Protein AF-A0A7V2DFW9-F1 (afdb_monomer)

Nearest PDB structures (foldseek):
  6f2o-assembly1_A-2  TM=4.184E-01  e=5.716E+00  Mus musculus
  7m3i-assembly2_L  TM=4.389E-01  e=6.435E+00  Homo sapiens

Solvent-accessible surface area (backbone atoms only — not comparable to full-atom values): 11664 Å² total; per-residue (Å²): 138,80,89,80,88,82,92,79,91,75,87,86,72,77,57,48,103,82,74,46,74,76,85,78,86,76,91,78,85,78,83,76,83,72,72,80,72,81,69,81,71,76,72,79,70,89,68,75,88,49,73,66,56,56,52,51,52,51,52,53,50,49,56,54,48,55,54,49,50,58,56,46,58,60,57,67,69,56,63,56,59,60,56,52,51,51,50,39,48,49,56,47,48,52,29,51,48,46,49,51,50,50,49,65,70,33,68,88,46,87,62,40,68,59,54,50,50,60,69,72,42,58,58,76,38,76,37,80,82,41,95,59,43,68,38,29,30,69,35,56,46,40,48,42,77,48,67,63,47,100,84,68,47,72,43,84,40,79,52,81,72,96,72,84,88,42,34,40,39,38,26,39,31,35,94,95,42,74,51,73,53,78,45,72,116

Radius of gyration: 49.32 Å; Cα contacts (8 Å, |Δi|>4): 178; chains: 1; bounding box: 154×73×76 Å

Structure (mmCIF, N/CA/C/O backbone):
data_AF-A0A7V2DFW9-F1
#
_entry.id   AF-A0A7V2DFW9-F1
#
loop_
_atom_site.group_PDB
_atom_site.id
_atom_site.type_symbol
_atom_site.label_atom_id
_atom_site.label_alt_id
_atom_site.label_comp_id
_atom_site.label_asym_id
_atom_site.label_entity_id
_atom_site.label_seq_id
_atom_site.pdbx_PDB_ins_code
_atom_site.Cartn_x
_atom_site.Cartn_y
_atom_site.Cartn_z
_atom_site.occupancy
_atom_site.B_iso_or_equiv
_atom_site.auth_seq_id
_atom_site.auth_comp_id
_atom_site.auth_asym_id
_atom_site.auth_atom_id
_atom_site.pdbx_PDB_model_num
ATOM 1 N N . MET A 1 1 ? -130.126 -56.618 25.495 1.00 38.09 1 MET A N 1
ATOM 2 C CA . MET A 1 1 ? -128.865 -57.182 24.960 1.00 38.09 1 MET A CA 1
ATOM 3 C C . MET A 1 1 ? -127.967 -56.003 24.617 1.00 38.09 1 MET A C 1
ATOM 5 O O . MET A 1 1 ? -128.390 -55.200 23.812 1.00 38.09 1 MET A O 1
ATOM 9 N N . GLY A 1 2 ? -126.824 -55.725 25.231 1.00 40.59 2 GLY A N 1
ATOM 10 C CA . GLY A 1 2 ? -125.949 -56.526 26.074 1.00 40.59 2 GLY A CA 1
ATOM 11 C C . GLY A 1 2 ? -124.524 -56.427 25.522 1.00 40.59 2 GLY A C 1
ATOM 12 O O . GLY A 1 2 ? -124.272 -57.005 24.474 1.00 40.59 2 GLY A O 1
ATOM 13 N N . THR A 1 3 ? -123.628 -55.779 26.285 1.00 41.25 3 THR A N 1
ATOM 14 C CA . THR A 1 3 ? -122.144 -55.895 26.239 1.00 41.25 3 THR A CA 1
ATOM 15 C C . THR A 1 3 ? -121.462 -55.360 24.956 1.00 41.25 3 THR A C 1
ATOM 17 O O . THR A 1 3 ? -122.103 -55.253 23.927 1.00 41.25 3 THR A O 1
ATOM 20 N N . SER A 1 4 ? -120.192 -54.956 24.877 1.00 42.59 4 SER A N 1
ATOM 21 C CA . SER A 1 4 ? -119.003 -55.086 25.720 1.00 42.59 4 SER A CA 1
ATOM 22 C C . SER A 1 4 ? -117.929 -54.095 25.221 1.00 42.59 4 SER A C 1
ATOM 24 O O . SER A 1 4 ? -117.852 -53.844 24.024 1.00 42.59 4 SER A O 1
ATOM 26 N N . LEU A 1 5 ? -117.121 -53.585 26.157 1.00 47.06 5 LEU A N 1
ATOM 27 C CA . LEU A 1 5 ? -115.708 -53.160 26.091 1.00 47.06 5 LEU A CA 1
ATOM 28 C C . LEU A 1 5 ? -115.083 -52.733 24.744 1.00 47.06 5 LEU A C 1
ATOM 30 O O . LEU A 1 5 ? -114.929 -53.552 23.853 1.00 47.06 5 LEU A O 1
ATOM 34 N N . TYR A 1 6 ? -114.475 -51.539 24.713 1.00 43.56 6 TYR A N 1
ATOM 35 C CA . TYR A 1 6 ? -113.047 -51.388 24.382 1.00 43.56 6 TYR A CA 1
ATOM 36 C C . TYR A 1 6 ? -112.496 -50.061 24.932 1.00 43.56 6 TYR A C 1
ATOM 38 O O . TYR A 1 6 ? -113.103 -48.999 24.827 1.00 43.56 6 TYR A O 1
ATOM 46 N N . ARG A 1 7 ? -111.328 -50.167 25.564 1.00 43.75 7 ARG A N 1
ATOM 47 C CA . ARG A 1 7 ? -110.547 -49.110 26.211 1.00 43.75 7 ARG A CA 1
ATOM 48 C C . ARG A 1 7 ? -109.849 -48.274 25.132 1.00 43.75 7 ARG A C 1
ATOM 50 O O . ARG A 1 7 ? -109.098 -48.837 24.342 1.00 43.75 7 ARG A O 1
ATOM 57 N N . SER A 1 8 ? -110.051 -46.957 25.126 1.00 44.19 8 SER A N 1
ATOM 58 C CA . SER A 1 8 ? -109.267 -46.018 24.317 1.00 44.19 8 SER A CA 1
ATOM 59 C C . SER A 1 8 ? -108.892 -44.791 25.141 1.00 44.19 8 SER A C 1
ATOM 61 O O . SER A 1 8 ? -109.699 -44.217 25.866 1.00 44.19 8 SER A O 1
ATOM 63 N N . SER A 1 9 ? -107.613 -44.468 25.062 1.00 42.97 9 SER A N 1
ATOM 64 C CA . SER A 1 9 ? -106.889 -43.403 25.735 1.00 42.97 9 SER A CA 1
ATOM 65 C C . SER A 1 9 ? -107.407 -42.012 25.374 1.00 42.97 9 SER A C 1
ATOM 67 O O . SER A 1 9 ? -107.378 -41.635 24.205 1.00 42.97 9 SER A O 1
ATOM 69 N N . ALA A 1 10 ? -107.735 -41.203 26.379 1.00 48.28 10 ALA A N 1
ATOM 70 C CA . ALA A 1 10 ? -107.738 -39.754 26.244 1.00 48.28 10 ALA A CA 1
ATOM 71 C C . ALA A 1 10 ? -107.125 -39.129 27.499 1.00 48.28 10 ALA A C 1
ATOM 73 O O . ALA A 1 10 ? -107.537 -39.372 28.629 1.00 48.28 10 ALA A O 1
ATOM 74 N N . ILE A 1 11 ? -106.062 -38.383 27.241 1.00 45.91 11 ILE A N 1
ATOM 75 C CA . ILE A 1 11 ? -105.182 -37.692 28.169 1.00 45.91 11 ILE A CA 1
ATOM 76 C C . ILE A 1 11 ? -105.997 -36.640 28.928 1.00 45.91 11 ILE A C 1
ATOM 78 O O . ILE A 1 11 ? -106.397 -35.637 28.343 1.00 45.91 11 ILE A O 1
ATOM 82 N N . HIS A 1 12 ? -106.229 -36.857 30.222 1.00 46.00 12 HIS A N 1
ATOM 83 C CA . HIS A 1 12 ? -106.717 -35.817 31.126 1.00 46.00 12 HIS A CA 1
ATOM 84 C C . HIS A 1 12 ? -105.493 -35.076 31.674 1.00 46.00 12 HIS A C 1
ATOM 86 O O . HIS A 1 12 ? -104.949 -35.404 32.724 1.00 46.00 12 HIS A O 1
ATOM 92 N N . GLY A 1 13 ? -104.964 -34.173 30.847 1.00 53.62 13 GLY A N 1
ATOM 93 C CA . GLY A 1 13 ? -103.970 -33.193 31.261 1.00 53.62 13 GLY A CA 1
ATOM 94 C C . GLY A 1 13 ? -104.711 -32.008 31.856 1.00 53.62 13 GLY A C 1
ATOM 95 O O . GLY A 1 13 ? -105.338 -31.256 31.116 1.00 53.62 13 GLY A O 1
ATOM 96 N N . GLU A 1 14 ? -104.665 -31.919 33.178 1.00 53.00 14 GLU A N 1
ATOM 97 C CA . GLU A 1 14 ? -105.166 -30.827 34.009 1.00 53.00 14 GLU A CA 1
ATOM 98 C C . GLU A 1 14 ? -104.609 -29.492 33.485 1.00 53.00 14 GLU A C 1
ATOM 100 O O . GLU A 1 14 ? -103.393 -29.303 33.385 1.00 53.00 14 GLU A O 1
ATOM 105 N N . LEU A 1 15 ? -105.512 -28.626 33.023 1.00 59.28 15 LEU A N 1
ATOM 106 C CA . LEU A 1 15 ? -105.204 -27.251 32.639 1.00 59.28 15 LEU A CA 1
ATOM 107 C C . LEU A 1 15 ? -105.170 -26.421 33.923 1.00 59.28 15 LEU A C 1
ATOM 109 O O . LEU A 1 15 ? -105.987 -26.654 34.812 1.00 59.28 15 LEU A O 1
ATOM 113 N N . ASP A 1 16 ? -104.235 -25.478 34.024 1.00 65.12 16 ASP A N 1
ATOM 114 C CA . ASP A 1 16 ? -104.261 -24.510 35.122 1.00 65.12 16 ASP A CA 1
ATOM 115 C C . ASP A 1 16 ? -105.473 -23.566 34.983 1.00 65.12 16 ASP A C 1
ATOM 117 O O . ASP A 1 16 ? -106.073 -23.467 33.910 1.00 65.12 16 ASP A O 1
ATOM 121 N N . ASP A 1 17 ? -105.846 -22.859 36.056 1.00 64.62 17 ASP A N 1
ATOM 122 C CA . ASP A 1 17 ? -107.018 -21.956 36.100 1.00 64.62 17 ASP A CA 1
ATOM 123 C C . ASP A 1 17 ? -106.985 -20.823 35.046 1.00 64.62 17 ASP A C 1
ATOM 125 O O . ASP A 1 17 ? -107.960 -20.091 34.877 1.00 64.62 17 ASP A O 1
ATOM 129 N N . ASN A 1 18 ? -105.884 -20.694 34.298 1.00 66.81 18 ASN A N 1
ATOM 130 C CA . ASN A 1 18 ? -105.695 -19.748 33.201 1.00 66.81 18 ASN A CA 1
ATOM 131 C C . ASN A 1 18 ? -105.738 -20.405 31.806 1.00 66.81 18 ASN A C 1
ATOM 133 O O . ASN A 1 18 ? -105.419 -19.754 30.809 1.00 66.81 18 ASN A O 1
ATOM 137 N N . GLY A 1 19 ? -106.140 -21.676 31.706 1.00 63.44 19 GLY A N 1
ATOM 138 C CA . GLY A 1 19 ? -106.339 -22.383 30.441 1.00 63.44 19 GLY A CA 1
ATOM 139 C C . GLY A 1 19 ? -105.049 -22.744 29.699 1.00 63.44 19 GLY A C 1
ATOM 140 O O . GLY A 1 19 ? -105.110 -23.121 28.524 1.00 63.44 19 GLY A O 1
ATOM 141 N N . ASN A 1 20 ? -103.888 -22.664 30.352 1.00 65.44 20 ASN A N 1
ATOM 142 C CA . ASN A 1 20 ? -102.611 -23.014 29.749 1.00 65.44 20 ASN A CA 1
ATOM 143 C C . ASN A 1 20 ? -102.210 -24.455 30.078 1.00 65.44 20 ASN A C 1
ATOM 145 O O . ASN A 1 20 ? -102.464 -25.004 31.150 1.00 65.44 20 ASN A O 1
ATOM 149 N N . ARG A 1 21 ? -101.560 -25.105 29.105 1.00 59.84 21 ARG A N 1
ATOM 150 C CA . ARG A 1 21 ? -101.009 -26.451 29.296 1.00 59.84 21 ARG A CA 1
ATOM 151 C C . ARG A 1 21 ? -99.709 -26.352 30.103 1.00 59.84 21 ARG A C 1
ATOM 153 O O . ARG A 1 21 ? -98.862 -25.530 29.742 1.00 59.84 21 ARG A O 1
ATOM 160 N N . PRO A 1 22 ? -99.480 -27.215 31.110 1.00 61.38 22 PRO A N 1
ATOM 161 C CA . PRO A 1 22 ? -98.234 -27.204 31.866 1.00 61.38 22 PRO A CA 1
ATOM 162 C C . PRO A 1 22 ? -97.042 -27.480 30.938 1.00 61.38 22 PRO A C 1
ATOM 164 O O . PRO A 1 22 ? -97.019 -28.465 30.191 1.00 61.38 22 PRO A O 1
ATOM 167 N N . TYR A 1 23 ? -96.046 -26.590 30.971 1.00 54.47 23 TYR A N 1
ATOM 168 C CA . TYR A 1 23 ? -94.826 -26.704 30.173 1.00 54.47 23 TYR A CA 1
ATOM 169 C C . TYR A 1 23 ? -94.045 -27.960 30.586 1.00 54.47 23 TYR A C 1
ATOM 171 O O . TYR A 1 23 ? -93.380 -28.014 31.620 1.00 54.47 23 TYR A O 1
ATOM 179 N N . ARG A 1 24 ? -94.132 -28.997 29.752 1.00 53.75 24 ARG A N 1
ATOM 180 C CA . ARG A 1 24 ? -93.430 -30.270 29.917 1.00 53.75 24 ARG A CA 1
ATOM 181 C C . ARG A 1 24 ? -91.956 -30.085 29.542 1.00 53.75 24 ARG A C 1
ATOM 183 O O . ARG A 1 24 ? -91.635 -29.880 28.372 1.00 53.75 24 ARG A O 1
ATOM 190 N N . SER A 1 25 ? -91.057 -30.147 30.525 1.00 53.00 25 SER A N 1
ATOM 191 C CA . SER A 1 25 ? -89.614 -30.091 30.278 1.00 53.00 25 SER A CA 1
ATOM 192 C C . SER A 1 25 ? -89.152 -31.362 29.554 1.00 53.00 25 SER A C 1
ATOM 194 O O . SER A 1 25 ? -89.389 -32.482 30.001 1.00 53.00 25 SER A O 1
ATOM 196 N N . ASN A 1 26 ? -88.499 -31.191 28.403 1.00 50.34 26 ASN A N 1
ATOM 197 C CA . ASN A 1 26 ? -87.837 -32.273 27.681 1.00 50.34 26 ASN A CA 1
ATOM 198 C C . ASN A 1 26 ? -86.344 -31.969 27.589 1.00 50.34 26 ASN A C 1
ATOM 200 O O . ASN A 1 26 ? -85.893 -31.080 26.868 1.00 50.34 26 ASN A O 1
ATOM 204 N N . HIS A 1 27 ? -85.575 -32.739 28.351 1.00 47.34 27 HIS A N 1
ATOM 205 C CA . HIS A 1 27 ? -84.127 -32.779 28.289 1.00 47.34 27 HIS A CA 1
ATOM 206 C C . HIS A 1 27 ? -83.654 -33.422 26.979 1.00 47.34 27 HIS A C 1
ATOM 208 O O . HIS A 1 27 ? -83.741 -34.636 26.818 1.00 47.34 27 HIS A O 1
ATOM 214 N N . HIS A 1 28 ? -83.015 -32.640 26.106 1.00 48.09 28 HIS A N 1
ATOM 215 C CA . HIS A 1 28 ? -82.053 -33.175 25.143 1.00 48.09 28 HIS A CA 1
ATOM 216 C C . HIS A 1 28 ? -80.651 -32.637 25.432 1.00 48.09 28 HIS A C 1
ATOM 218 O O . HIS A 1 28 ? -80.293 -31.501 25.132 1.00 48.09 28 HIS A O 1
ATOM 224 N N . ARG A 1 29 ? -79.840 -33.507 26.041 1.00 50.38 29 ARG A N 1
ATOM 225 C CA . ARG A 1 29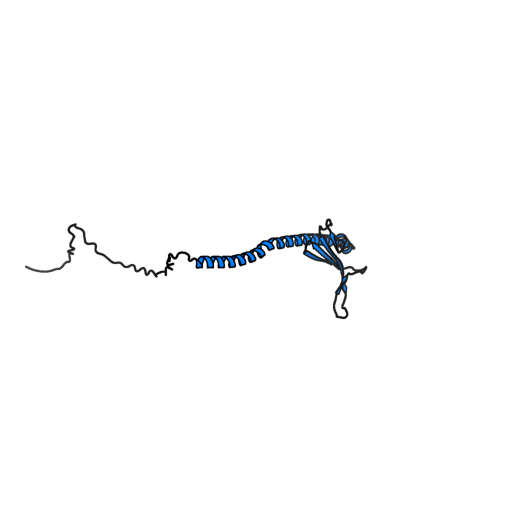 ? -78.398 -33.339 26.222 1.00 50.38 29 ARG A CA 1
ATOM 226 C C . ARG A 1 29 ? -77.695 -33.355 24.860 1.00 50.38 29 ARG A C 1
ATOM 228 O O . ARG A 1 29 ? -77.525 -34.426 24.286 1.00 50.38 29 ARG A O 1
ATOM 235 N N . LYS A 1 30 ? -77.145 -32.221 24.420 1.00 51.16 30 LYS A N 1
ATOM 236 C CA . LYS A 1 30 ? -75.899 -32.238 23.637 1.00 51.16 30 LYS A CA 1
ATOM 237 C C . LYS A 1 30 ? -74.734 -32.130 24.617 1.00 51.16 30 LYS A C 1
ATOM 239 O O . LYS A 1 30 ? -74.492 -31.080 25.203 1.00 51.16 30 LYS A O 1
ATOM 244 N N . LYS A 1 31 ? -74.055 -33.257 24.857 1.00 52.28 31 LYS A N 1
ATOM 245 C CA . LYS A 1 31 ? -72.821 -33.313 25.651 1.00 52.28 31 LYS A CA 1
ATOM 246 C C . LYS A 1 31 ? -71.687 -32.674 24.847 1.00 52.28 31 LYS A C 1
ATOM 248 O O . LYS A 1 31 ? -70.980 -33.370 24.126 1.00 52.28 31 LYS A O 1
ATOM 253 N N . TYR A 1 32 ? -71.479 -31.375 25.009 1.00 50.41 32 TYR A N 1
ATOM 254 C CA . TY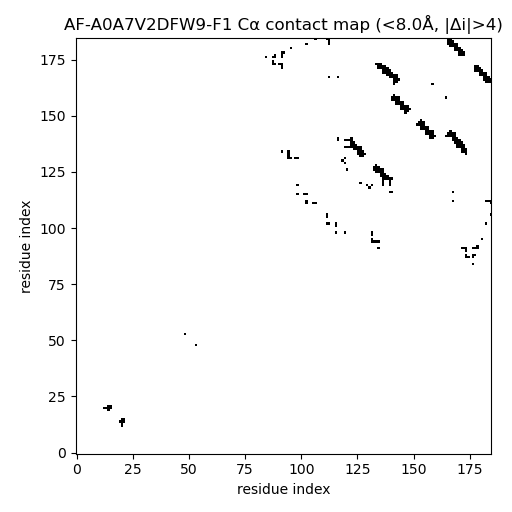R A 1 32 ? -70.187 -30.775 24.697 1.00 50.41 32 TYR A CA 1
ATOM 255 C C . TYR A 1 32 ? -69.255 -31.092 25.867 1.00 50.41 32 TYR A C 1
ATOM 257 O O . TYR A 1 32 ? -69.370 -30.507 26.943 1.00 50.41 32 TYR A O 1
ATOM 265 N N . ARG A 1 33 ? -68.369 -32.082 25.694 1.00 58.56 33 ARG A N 1
ATOM 266 C CA . ARG A 1 33 ? -67.224 -32.269 26.595 1.00 58.56 33 ARG A CA 1
ATOM 267 C C . ARG A 1 33 ? -66.260 -31.118 26.323 1.00 58.56 33 ARG A C 1
ATOM 269 O O . ARG A 1 33 ? -65.339 -31.249 25.527 1.00 58.56 33 ARG A O 1
ATOM 276 N N . LEU A 1 34 ? -66.514 -29.977 26.953 1.00 61.03 34 LEU A N 1
ATOM 277 C CA . LEU A 1 34 ? -65.508 -28.940 27.106 1.00 61.03 34 LEU A CA 1
ATOM 278 C C . LEU A 1 34 ? -64.410 -29.542 27.985 1.00 61.03 34 LEU A C 1
ATOM 280 O O . LEU A 1 34 ? -64.631 -29.826 29.163 1.00 61.03 34 LEU A O 1
ATOM 284 N N . HIS A 1 35 ? -63.242 -29.793 27.398 1.00 61.31 35 HIS A N 1
ATOM 285 C CA . HIS A 1 35 ? -62.029 -29.900 28.194 1.00 61.31 35 HIS A CA 1
ATOM 286 C C . HIS A 1 35 ? -61.903 -28.588 28.974 1.00 61.31 35 HIS A C 1
ATOM 288 O O . HIS A 1 35 ? -62.016 -27.527 28.351 1.00 61.31 35 HIS A O 1
ATOM 294 N N . PRO A 1 36 ? -61.676 -28.605 30.300 1.00 59.91 36 PRO A N 1
ATOM 295 C CA . PRO A 1 36 ? -61.207 -27.402 30.950 1.00 59.91 36 PRO A CA 1
ATOM 296 C C . PRO A 1 36 ? -59.851 -27.099 30.319 1.00 59.91 36 PRO A C 1
ATOM 298 O O . PRO A 1 36 ? -58.852 -27.766 30.591 1.00 59.91 36 PRO A O 1
ATOM 301 N N . VAL A 1 37 ? -59.821 -26.113 29.424 1.00 60.47 37 VAL A N 1
ATOM 302 C CA . VAL A 1 37 ? -58.583 -25.411 29.120 1.00 60.47 37 VAL A CA 1
ATOM 303 C C . VAL A 1 37 ? -58.126 -24.924 30.483 1.00 60.47 37 VAL A C 1
ATOM 305 O O . VAL A 1 37 ? -58.876 -24.206 31.149 1.00 60.47 37 VAL A O 1
ATOM 308 N N . LYS A 1 38 ? -56.967 -25.401 30.952 1.00 59.12 38 LYS A N 1
ATOM 309 C CA . LYS A 1 38 ? -56.310 -24.837 32.129 1.00 59.12 38 LYS A CA 1
ATOM 310 C C . LYS A 1 38 ? -56.101 -23.364 31.814 1.00 59.12 38 LYS A C 1
ATOM 312 O O . LYS A 1 38 ? -55.124 -22.981 31.181 1.00 59.12 38 LYS A O 1
ATOM 317 N N . ARG A 1 39 ? -57.082 -22.552 32.196 1.00 54.56 39 ARG A N 1
ATOM 318 C CA . ARG A 1 39 ? -56.970 -21.112 32.255 1.00 54.56 39 ARG A CA 1
ATOM 319 C C . ARG A 1 39 ? -55.867 -20.922 33.273 1.00 54.56 39 ARG A C 1
ATOM 321 O O . ARG A 1 39 ? -56.060 -21.261 34.439 1.00 54.56 39 ARG A O 1
ATOM 328 N N . PHE A 1 40 ? -54.691 -20.523 32.801 1.00 53.78 40 PHE A N 1
ATOM 329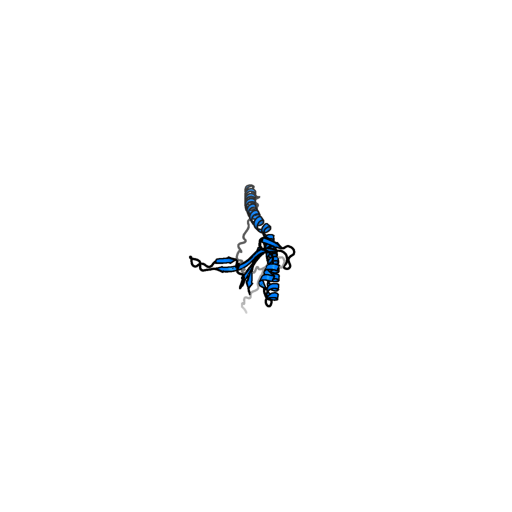 C CA . PHE A 1 40 ? -53.630 -20.056 33.672 1.00 53.78 40 PHE A CA 1
ATOM 330 C C . PHE A 1 40 ? -54.221 -18.824 34.349 1.00 53.78 40 PHE A C 1
ATOM 332 O O . PHE A 1 40 ? -54.279 -17.733 33.787 1.00 53.78 40 PHE A O 1
ATOM 339 N N . MET A 1 41 ? -54.867 -19.070 35.484 1.00 52.34 41 MET A N 1
ATOM 340 C CA . MET A 1 41 ? -55.394 -18.050 36.351 1.00 52.34 41 MET A CA 1
ATOM 341 C C . MET A 1 41 ? -54.139 -17.412 36.920 1.00 52.34 41 MET A C 1
ATOM 343 O O . MET A 1 41 ? -53.573 -17.904 37.891 1.00 52.34 41 MET A O 1
ATOM 347 N N . PHE A 1 42 ? -53.657 -16.362 36.255 1.00 58.47 42 PHE A N 1
ATOM 348 C CA . PHE A 1 42 ? -52.894 -15.342 36.945 1.00 58.47 42 PHE A CA 1
ATOM 349 C C . PHE A 1 42 ? -53.855 -14.811 38.003 1.00 58.47 42 PHE A C 1
ATOM 351 O O . PHE A 1 42 ? -54.749 -14.013 37.722 1.00 58.47 42 PHE A O 1
ATOM 358 N N . MET A 1 43 ? -53.782 -15.407 39.193 1.00 55.50 43 MET A N 1
ATOM 359 C CA . MET A 1 43 ? -54.327 -14.815 40.396 1.00 55.50 43 MET A CA 1
ATOM 360 C C . MET A 1 43 ? -53.717 -13.421 40.450 1.00 55.50 43 MET A C 1
ATOM 362 O O . MET A 1 43 ? -52.514 -13.279 40.638 1.00 55.50 43 MET A O 1
ATOM 366 N N . ASN A 1 44 ? -54.541 -12.404 40.206 1.00 59.41 44 ASN A N 1
ATOM 367 C CA . ASN A 1 44 ? -54.203 -11.041 40.569 1.00 59.41 44 ASN A CA 1
ATOM 368 C C . ASN A 1 44 ? -54.189 -10.995 42.097 1.00 59.41 44 ASN A C 1
ATOM 370 O O . ASN A 1 44 ? -55.181 -10.626 42.726 1.00 59.41 44 ASN A O 1
ATOM 374 N N . SER A 1 45 ? -53.071 -11.403 42.689 1.00 60.88 45 SER A N 1
ATOM 375 C CA . SER A 1 45 ? -52.673 -10.911 43.995 1.00 60.88 45 SER A CA 1
ATOM 376 C C . SER A 1 45 ? -52.504 -9.405 43.815 1.00 60.88 45 SER A C 1
ATOM 378 O O . SER A 1 45 ? -51.596 -8.959 43.117 1.00 60.88 45 SER A O 1
ATOM 380 N N . GLN A 1 46 ? -53.420 -8.605 44.361 1.00 61.03 46 GLN A N 1
ATOM 381 C CA . GLN A 1 46 ? -53.172 -7.176 44.558 1.00 61.03 46 GLN A CA 1
ATOM 382 C C . GLN A 1 46 ? -52.160 -7.038 45.698 1.00 61.03 46 GLN A C 1
ATOM 384 O O . GLN A 1 46 ? -52.491 -6.624 46.804 1.00 61.03 46 GLN A O 1
ATOM 389 N N . GLU A 1 47 ? -50.934 -7.469 45.444 1.00 67.88 47 GLU A N 1
ATOM 390 C CA . GLU A 1 47 ? -49.799 -7.222 46.312 1.00 67.88 47 GLU A CA 1
ATOM 391 C C . GLU A 1 47 ? -49.116 -5.973 45.760 1.00 67.88 47 GLU A C 1
ATOM 393 O O . GLU A 1 47 ? -48.722 -5.916 44.595 1.00 67.88 47 GLU A O 1
ATOM 398 N N . GLY A 1 48 ? -49.096 -4.909 46.565 1.00 70.62 48 GLY A N 1
ATOM 399 C CA . GLY A 1 48 ? -48.352 -3.703 46.224 1.00 70.62 48 GLY A CA 1
ATOM 400 C C . GLY A 1 48 ? -46.861 -4.019 46.115 1.00 70.62 48 GLY A C 1
ATOM 401 O O . GLY A 1 48 ? -46.366 -4.909 46.806 1.00 70.62 48 GLY A O 1
ATOM 402 N N . PHE A 1 49 ? -46.149 -3.272 45.268 1.00 75.19 49 PHE A N 1
ATOM 403 C CA . PHE A 1 49 ? -44.698 -3.395 45.142 1.00 75.19 49 PHE A CA 1
ATOM 404 C C . PHE A 1 49 ? -44.033 -3.296 46.512 1.00 75.19 49 PHE A C 1
ATOM 406 O O . PHE A 1 49 ? -44.205 -2.316 47.244 1.00 75.19 49 PHE A O 1
ATOM 413 N N . THR A 1 50 ? -43.256 -4.316 46.856 1.00 88.12 50 THR A N 1
ATOM 414 C CA . THR A 1 50 ? -42.464 -4.284 48.080 1.00 88.12 50 THR A CA 1
ATOM 415 C C . THR A 1 50 ? -41.255 -3.373 47.876 1.00 88.12 50 THR A C 1
ATOM 417 O O . THR A 1 50 ? -40.673 -3.310 46.792 1.00 88.12 50 THR A O 1
ATOM 420 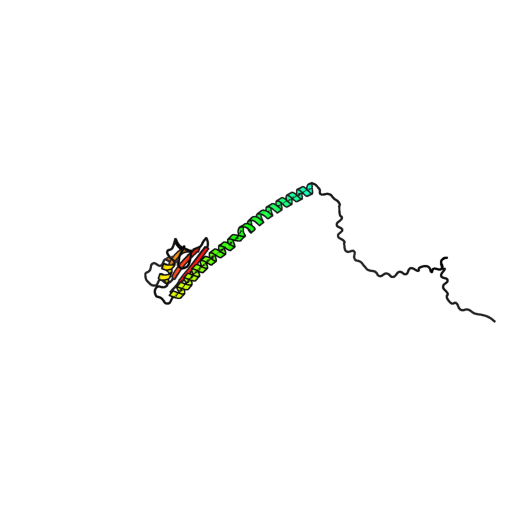N N . LEU A 1 51 ? -40.834 -2.670 48.931 1.00 91.06 51 LEU A N 1
ATOM 421 C CA . LEU A 1 51 ? -39.651 -1.803 48.874 1.00 91.06 51 LEU A CA 1
ATOM 422 C C . LEU A 1 51 ? -38.393 -2.581 48.449 1.00 91.06 51 LEU A C 1
ATOM 424 O O . LEU A 1 51 ? -37.559 -2.067 47.707 1.00 91.06 51 LEU A O 1
ATOM 428 N N . ILE A 1 52 ? -38.283 -3.842 48.871 1.00 92.38 52 ILE A N 1
ATOM 429 C CA . ILE A 1 52 ? -37.155 -4.704 48.515 1.00 92.38 52 ILE A CA 1
ATOM 430 C C . ILE A 1 52 ? -37.141 -5.069 47.024 1.00 92.38 52 ILE A C 1
ATOM 432 O O . ILE A 1 52 ? -36.076 -5.070 46.415 1.00 92.38 52 ILE A O 1
ATOM 436 N N . GLU A 1 53 ? -38.297 -5.308 46.404 1.00 91.19 53 GLU A N 1
ATOM 437 C CA . GLU A 1 53 ? -38.396 -5.620 44.974 1.00 91.19 53 GLU A CA 1
ATOM 438 C C . GLU A 1 53 ? -37.961 -4.440 44.098 1.00 91.19 53 GLU A C 1
ATOM 440 O O . GLU A 1 53 ? -37.217 -4.619 43.133 1.00 91.19 53 GLU A O 1
ATOM 445 N N . ILE A 1 54 ? -38.342 -3.214 44.471 1.00 93.56 54 ILE A N 1
ATOM 446 C CA . ILE A 1 54 ? -37.903 -2.004 43.761 1.00 93.56 54 ILE A CA 1
ATOM 447 C C . ILE A 1 54 ? -36.379 -1.846 43.855 1.00 93.56 54 ILE A C 1
ATOM 449 O O . ILE A 1 54 ? -35.718 -1.560 42.860 1.00 93.56 54 ILE A O 1
ATOM 453 N N . ILE A 1 55 ? -35.790 -2.089 45.026 1.00 94.88 55 ILE A N 1
ATOM 454 C CA . ILE A 1 55 ? -34.333 -2.013 45.192 1.00 94.88 55 ILE A CA 1
ATOM 455 C C . ILE A 1 55 ? -33.634 -3.077 44.336 1.00 94.88 55 ILE A C 1
ATOM 457 O O . ILE A 1 55 ? -32.693 -2.762 43.610 1.00 94.88 55 ILE A O 1
ATOM 461 N N . VAL A 1 56 ? -34.108 -4.325 44.376 1.00 95.25 56 VAL A N 1
ATOM 462 C CA . VAL A 1 56 ? -33.511 -5.430 43.611 1.00 95.25 56 VAL A CA 1
ATOM 463 C C . VAL A 1 56 ? -33.627 -5.187 42.105 1.00 95.25 56 VAL A C 1
ATOM 465 O O . VAL A 1 56 ? -32.648 -5.375 41.386 1.00 95.25 56 VAL A O 1
ATOM 468 N N . THR A 1 57 ? -34.775 -4.716 41.615 1.00 95.75 57 THR A N 1
ATOM 469 C CA . THR A 1 57 ? -34.965 -4.408 40.187 1.00 95.75 57 THR A CA 1
ATOM 470 C C . THR A 1 57 ? -34.065 -3.269 39.715 1.00 95.75 57 THR A C 1
ATOM 472 O O . THR A 1 57 ? -33.471 -3.390 38.646 1.00 95.75 57 THR A O 1
ATOM 475 N N . ILE A 1 58 ? -33.879 -2.212 40.514 1.00 95.62 58 ILE A N 1
ATOM 476 C CA . ILE A 1 58 ? -32.948 -1.120 40.188 1.00 95.62 58 ILE A CA 1
ATOM 477 C C . ILE A 1 58 ? -31.502 -1.628 40.149 1.00 95.62 58 ILE A C 1
ATOM 479 O O . ILE A 1 58 ? -30.761 -1.274 39.235 1.00 95.62 58 ILE A O 1
ATOM 483 N N . ILE A 1 59 ? -31.098 -2.488 41.089 1.00 97.06 59 ILE A N 1
ATOM 484 C CA . ILE A 1 59 ? -29.747 -3.074 41.105 1.00 97.06 59 ILE A CA 1
ATOM 485 C C . ILE A 1 59 ? -29.518 -3.933 39.859 1.00 97.06 59 ILE A C 1
ATOM 487 O O . ILE A 1 59 ? -28.503 -3.780 39.180 1.00 97.06 59 ILE A O 1
ATOM 491 N N . VAL A 1 60 ? -30.466 -4.811 39.525 1.00 96.81 60 VAL A N 1
ATOM 492 C CA . VAL A 1 60 ? -30.369 -5.661 38.331 1.00 96.81 60 VAL A CA 1
ATOM 493 C C . VAL A 1 60 ? -30.344 -4.805 37.063 1.00 96.81 60 VAL A C 1
ATOM 495 O O . VAL A 1 60 ? -29.500 -5.031 36.197 1.00 96.81 60 VAL A O 1
ATOM 498 N N . ALA A 1 61 ? -31.197 -3.782 36.968 1.00 96.69 61 ALA A N 1
ATOM 499 C CA . ALA A 1 61 ? -31.203 -2.845 35.848 1.00 96.69 61 ALA A CA 1
ATOM 500 C C . ALA A 1 61 ? -29.883 -2.066 35.730 1.00 96.69 61 ALA A C 1
ATOM 502 O O . ALA A 1 61 ? -29.411 -1.854 34.617 1.00 96.69 61 ALA A O 1
ATOM 503 N N . ALA A 1 62 ? -29.252 -1.689 36.845 1.00 96.50 62 ALA A N 1
ATOM 504 C CA . ALA A 1 62 ? -27.957 -1.012 36.845 1.00 96.50 62 ALA A CA 1
ATOM 505 C C . ALA A 1 62 ? -26.825 -1.925 36.348 1.00 96.50 62 ALA A C 1
ATOM 507 O O . ALA A 1 62 ? -26.006 -1.496 35.538 1.00 96.50 62 ALA A O 1
ATOM 508 N N . ILE A 1 63 ? -26.801 -3.191 36.777 1.00 96.00 63 ILE A N 1
ATOM 509 C CA . ILE A 1 63 ? -25.806 -4.174 36.319 1.00 96.00 63 ILE A CA 1
ATOM 510 C C . ILE A 1 63 ? -25.977 -4.444 34.819 1.00 96.00 63 ILE A C 1
ATOM 512 O O . ILE A 1 63 ? -25.010 -4.364 34.061 1.00 96.00 63 ILE A O 1
ATOM 516 N N . LEU A 1 64 ? -27.209 -4.716 34.377 1.00 95.88 64 LEU A N 1
ATOM 517 C CA . LEU A 1 64 ? -27.510 -4.960 32.965 1.00 95.88 64 LEU A CA 1
ATOM 518 C C . LEU A 1 64 ? -27.260 -3.715 32.106 1.00 95.88 64 LEU A C 1
ATOM 520 O O . LEU A 1 64 ? -26.715 -3.829 31.012 1.00 95.88 64 LEU A O 1
ATOM 524 N N . GLY A 1 65 ? -27.601 -2.528 32.608 1.00 95.06 65 GLY A N 1
ATOM 525 C CA . GLY A 1 65 ? -27.339 -1.253 31.946 1.00 95.06 65 GLY A CA 1
ATOM 526 C C . GLY A 1 65 ? -25.845 -0.980 31.779 1.00 95.06 65 GLY A C 1
ATOM 527 O O . GLY A 1 65 ? -25.419 -0.578 30.700 1.00 95.06 65 GLY A O 1
ATOM 528 N N . ALA A 1 66 ? -25.030 -1.272 32.795 1.00 92.00 66 ALA A N 1
ATOM 529 C CA . ALA A 1 66 ? -23.577 -1.139 32.704 1.00 92.00 66 ALA A CA 1
ATOM 530 C C . ALA A 1 66 ? -22.976 -2.081 31.647 1.00 92.00 66 ALA A C 1
ATOM 532 O O . ALA A 1 66 ? -22.147 -1.655 30.843 1.00 92.00 66 ALA A O 1
ATOM 533 N N . MET A 1 67 ? -23.429 -3.339 31.596 1.00 91.56 67 MET A N 1
ATOM 534 C CA . MET A 1 67 ? -23.014 -4.287 30.552 1.00 91.56 67 MET A CA 1
ATOM 535 C C . MET A 1 67 ? -23.468 -3.831 29.158 1.00 91.56 67 MET A C 1
ATOM 537 O O . MET A 1 67 ? -22.710 -3.927 28.196 1.00 91.56 67 MET A O 1
ATOM 541 N N . PHE A 1 68 ? -24.684 -3.293 29.044 1.00 89.06 68 PHE A N 1
ATOM 542 C CA . PHE A 1 68 ? -25.226 -2.782 27.787 1.00 89.06 68 PHE A CA 1
ATOM 543 C C . PHE A 1 68 ? -24.417 -1.598 27.242 1.00 89.06 68 PHE A C 1
ATOM 545 O O . PHE A 1 68 ? -24.113 -1.568 26.051 1.00 89.06 68 PHE A O 1
ATOM 552 N N . LEU A 1 69 ? -24.010 -0.660 28.105 1.00 85.50 69 LEU A N 1
ATOM 553 C CA . LEU A 1 69 ? -23.168 0.472 27.709 1.00 85.50 69 LEU A CA 1
ATOM 554 C C . LEU A 1 69 ? -21.811 0.013 27.155 1.00 85.50 69 LEU A C 1
ATOM 556 O O . LEU A 1 69 ? -21.416 0.484 26.094 1.00 85.50 69 LEU A O 1
ATOM 560 N N . GLN A 1 70 ? -21.154 -0.970 27.783 1.00 80.44 70 GLN A N 1
ATOM 561 C CA . GLN A 1 70 ? -19.879 -1.525 27.291 1.00 80.44 70 GLN A CA 1
ATOM 562 C C . GLN A 1 70 ? -20.009 -2.172 25.899 1.00 80.44 70 GLN A C 1
ATOM 564 O O . GLN A 1 70 ? -19.137 -2.027 25.038 1.00 80.44 70 GLN A O 1
ATOM 569 N N . VAL A 1 71 ? -21.118 -2.877 25.653 1.00 77.81 71 VAL A N 1
ATOM 570 C CA . VAL A 1 71 ? -21.408 -3.487 24.344 1.00 77.81 71 VAL A CA 1
ATOM 571 C C . VAL A 1 71 ? -21.732 -2.418 23.294 1.00 77.81 71 VAL A C 1
ATOM 573 O O . VAL A 1 71 ? -21.370 -2.556 22.127 1.00 77.81 71 VAL A O 1
ATOM 576 N N . MET A 1 72 ? -22.400 -1.332 23.676 1.00 76.88 72 MET A N 1
ATOM 577 C CA . MET A 1 72 ? -22.774 -0.264 22.750 1.00 76.88 72 MET A CA 1
ATOM 578 C C . MET A 1 72 ? -21.578 0.632 22.385 1.00 76.88 72 MET A C 1
ATOM 580 O O . MET A 1 72 ? -21.424 0.986 21.215 1.00 76.88 72 MET A O 1
ATOM 584 N N . GLU A 1 73 ? -20.689 0.920 23.341 1.00 62.47 73 GLU A N 1
ATOM 585 C CA . GLU A 1 73 ? -19.433 1.658 23.126 1.00 62.47 73 GLU A CA 1
ATOM 586 C C . GLU A 1 73 ? -18.536 0.992 22.075 1.00 62.47 73 GLU A C 1
ATOM 588 O O . GLU A 1 73 ? -17.978 1.662 21.206 1.00 62.47 73 GLU A O 1
ATOM 593 N N . THR A 1 74 ? -18.430 -0.334 22.092 1.00 61.41 74 THR A N 1
ATOM 594 C CA . THR A 1 74 ? -17.579 -1.070 21.145 1.00 61.41 74 THR A CA 1
ATOM 595 C C . THR A 1 74 ? -18.159 -1.132 19.729 1.00 61.41 74 THR A C 1
ATOM 597 O O . THR A 1 74 ? -17.405 -1.101 18.759 1.00 61.41 74 THR A O 1
ATOM 600 N N . ASN A 1 75 ? -19.487 -1.154 19.576 1.00 57.66 75 ASN A N 1
ATOM 601 C CA . ASN A 1 75 ? -20.133 -1.299 18.265 1.00 57.66 75 ASN A CA 1
ATOM 602 C C . ASN A 1 75 ? -20.407 0.037 17.550 1.00 57.66 75 ASN A C 1
ATOM 604 O O . ASN A 1 75 ? -20.294 0.120 16.324 1.00 57.66 75 ASN A O 1
ATOM 608 N N . VAL A 1 76 ? -20.755 1.097 18.287 1.00 60.91 76 VAL A N 1
ATOM 609 C CA . VAL A 1 76 ? -21.092 2.401 17.686 1.00 60.91 76 VAL A CA 1
ATOM 610 C C . VAL A 1 76 ? -19.835 3.146 17.230 1.00 60.91 76 VAL A C 1
ATOM 612 O O . VAL A 1 76 ? -19.833 3.757 16.163 1.00 60.91 76 VAL A O 1
ATOM 615 N N . THR A 1 77 ? -18.741 3.043 17.983 1.00 58.72 77 THR A N 1
ATOM 616 C CA . THR A 1 77 ? -17.498 3.774 17.687 1.00 58.72 77 THR A CA 1
ATOM 617 C C . THR A 1 77 ? -16.691 3.134 16.547 1.00 58.72 77 THR A C 1
ATOM 619 O O . THR A 1 77 ? -16.015 3.837 15.803 1.00 58.72 77 THR A O 1
ATOM 622 N N . GLY A 1 78 ? -16.826 1.821 16.329 1.00 57.56 78 GLY A N 1
ATOM 623 C CA . GLY A 1 78 ? -16.095 1.080 15.290 1.00 57.56 78 GLY A CA 1
ATOM 624 C C . GLY A 1 78 ? -16.716 1.093 13.885 1.00 57.56 78 GLY A C 1
ATOM 625 O O . GLY A 1 78 ? -16.200 0.428 12.996 1.00 57.56 78 GLY A O 1
ATOM 626 N N . SER A 1 79 ? -17.829 1.799 13.647 1.00 59.94 79 SER A N 1
ATOM 627 C CA . SER A 1 79 ? -18.570 1.699 12.370 1.00 59.94 79 SER A CA 1
ATOM 628 C C . SER A 1 79 ? -18.006 2.547 11.218 1.00 59.94 79 SER A C 1
ATOM 630 O O . SER A 1 79 ? -18.287 2.262 10.054 1.00 59.94 79 SER A O 1
ATOM 632 N N . VAL A 1 80 ? -17.205 3.581 11.500 1.00 61.84 80 VAL A N 1
ATOM 633 C CA . VAL A 1 80 ? -16.659 4.474 10.454 1.00 61.84 80 VAL A CA 1
ATOM 634 C C . VAL A 1 80 ? -15.282 4.014 9.964 1.00 61.84 80 VAL A C 1
ATOM 636 O O . VAL A 1 80 ? -14.975 4.179 8.784 1.00 61.84 80 VAL A O 1
ATOM 639 N N . GLU A 1 81 ? -14.489 3.369 10.822 1.00 72.25 81 GLU A N 1
ATOM 640 C CA . GLU A 1 81 ? -13.144 2.878 10.482 1.00 72.25 81 GLU A CA 1
ATOM 641 C C . GLU A 1 81 ? -13.118 1.879 9.307 1.00 72.25 81 GLU A C 1
ATOM 643 O O . GLU A 1 81 ? -12.239 1.990 8.448 1.00 72.25 81 GLU A O 1
ATOM 648 N N . PRO A 1 82 ? -14.076 0.935 9.172 1.00 76.56 82 PRO A N 1
ATOM 649 C CA . PRO A 1 82 ? -14.123 0.051 8.013 1.00 76.56 82 PRO A CA 1
ATOM 650 C C . PRO A 1 82 ? -14.400 0.819 6.720 1.00 76.56 82 PRO A C 1
ATOM 652 O O . PRO A 1 82 ? -13.829 0.502 5.680 1.00 76.56 82 PRO A O 1
ATOM 655 N N . LEU A 1 83 ? -15.249 1.851 6.771 1.00 83.19 83 LEU A N 1
ATOM 656 C CA . LEU A 1 83 ? -15.600 2.646 5.595 1.00 83.19 83 LEU A CA 1
ATOM 657 C C . LEU A 1 83 ? -14.433 3.518 5.131 1.00 83.19 83 LEU A C 1
ATOM 659 O O . LEU A 1 83 ? -14.203 3.627 3.927 1.00 83.19 83 LEU A O 1
ATOM 663 N N . THR A 1 84 ? -13.691 4.131 6.055 1.00 84.62 84 THR A N 1
ATOM 664 C CA . THR A 1 84 ? -12.492 4.909 5.712 1.00 84.62 84 THR A CA 1
ATOM 665 C C . THR A 1 84 ? -11.398 4.003 5.173 1.00 84.62 84 THR A C 1
ATOM 667 O O . THR A 1 84 ? -10.865 4.283 4.105 1.00 84.62 84 THR A O 1
ATOM 670 N N . ARG A 1 85 ? -11.159 2.851 5.810 1.00 86.38 85 ARG A N 1
ATOM 671 C CA . ARG A 1 85 ? -10.194 1.859 5.324 1.00 86.38 85 ARG A CA 1
ATOM 672 C C . ARG A 1 85 ? -10.515 1.392 3.908 1.00 86.38 85 ARG A C 1
ATOM 674 O O . ARG A 1 85 ? -9.627 1.324 3.067 1.00 86.38 85 ARG A O 1
ATOM 681 N N . VAL A 1 86 ? -11.779 1.083 3.624 1.00 89.62 86 VAL A N 1
ATOM 682 C CA . VAL A 1 86 ? -12.202 0.660 2.284 1.00 89.62 86 VAL A CA 1
ATOM 683 C C . VAL A 1 86 ? -11.959 1.767 1.255 1.00 89.62 86 VAL A C 1
ATOM 685 O O . VAL A 1 86 ? -11.436 1.482 0.180 1.00 89.62 86 VAL A O 1
ATOM 688 N N . LYS A 1 87 ? -12.274 3.027 1.579 1.00 91.31 87 LYS A N 1
ATOM 689 C CA . LYS A 1 87 ? -11.974 4.172 0.702 1.00 91.31 87 LYS A CA 1
ATOM 690 C C . LYS A 1 87 ? -10.475 4.323 0.440 1.00 91.31 87 LYS A C 1
ATOM 692 O O . LYS A 1 87 ? -10.092 4.513 -0.711 1.00 91.31 87 LYS A O 1
ATOM 697 N N . ASP A 1 88 ? -9.650 4.183 1.473 1.00 92.38 88 ASP A N 1
ATOM 698 C CA . ASP A 1 88 ? -8.192 4.290 1.369 1.00 92.38 88 ASP A CA 1
ATOM 699 C C . ASP A 1 88 ? -7.611 3.175 0.482 1.00 92.38 88 ASP A C 1
ATOM 701 O O . ASP A 1 88 ? -6.767 3.438 -0.376 1.00 92.38 88 ASP A O 1
ATOM 705 N N . VAL A 1 89 ? -8.116 1.940 0.611 1.00 92.81 89 VAL A N 1
ATOM 706 C CA . VAL A 1 89 ? -7.749 0.820 -0.276 1.00 92.81 89 VAL A CA 1
ATOM 707 C C . VAL A 1 89 ? -8.182 1.085 -1.720 1.00 92.81 89 VAL A C 1
ATOM 709 O O . VAL A 1 89 ? -7.408 0.821 -2.637 1.00 92.81 89 VAL A O 1
ATOM 712 N N . TYR A 1 90 ? -9.389 1.611 -1.951 1.00 94.44 90 TYR A N 1
ATOM 713 C CA . TYR A 1 90 ? -9.850 1.934 -3.306 1.00 94.44 90 TYR A CA 1
ATOM 714 C C . TYR A 1 90 ? -8.998 3.016 -3.970 1.00 94.44 90 TYR A C 1
ATOM 716 O O . TYR A 1 90 ? -8.598 2.834 -5.116 1.00 94.44 90 TYR A O 1
ATOM 724 N N . ALA A 1 91 ? -8.671 4.094 -3.254 1.00 93.44 91 ALA A N 1
ATOM 725 C CA . ALA A 1 91 ? -7.797 5.149 -3.768 1.00 93.44 91 ALA A CA 1
ATOM 726 C C . ALA A 1 91 ? -6.418 4.595 -4.166 1.00 93.44 91 ALA A C 1
ATOM 728 O O . ALA A 1 91 ? -5.878 4.915 -5.224 1.00 93.44 91 ALA A O 1
ATOM 729 N N . LEU A 1 92 ? -5.864 3.709 -3.341 1.00 95.56 92 LEU A N 1
ATOM 730 C CA . LEU A 1 92 ? -4.586 3.062 -3.606 1.00 95.56 92 LEU A CA 1
ATOM 731 C C . LEU A 1 92 ? -4.651 2.074 -4.790 1.00 95.56 92 LEU A C 1
ATOM 733 O O . LEU A 1 92 ? -3.716 2.013 -5.591 1.00 95.56 92 LEU A O 1
ATOM 737 N N . ASN A 1 93 ? -5.748 1.321 -4.921 1.00 96.56 93 ASN A N 1
ATOM 738 C CA . ASN A 1 93 ? -5.990 0.446 -6.071 1.00 96.56 93 ASN A CA 1
ATOM 739 C C . ASN A 1 93 ? -6.097 1.252 -7.366 1.00 96.56 93 ASN A C 1
ATOM 741 O O . ASN A 1 93 ? -5.461 0.881 -8.343 1.00 96.56 93 ASN A O 1
ATOM 745 N N . GLU A 1 94 ? -6.815 2.375 -7.366 1.00 96.56 94 GLU A N 1
ATOM 746 C CA . GLU A 1 94 ? -6.936 3.249 -8.538 1.00 96.56 94 GLU A CA 1
ATOM 747 C C . GLU A 1 94 ? -5.561 3.739 -9.022 1.00 96.56 94 GLU A C 1
ATOM 749 O O . GLU A 1 94 ? -5.260 3.704 -10.217 1.00 96.56 94 GLU A O 1
ATOM 754 N N . VAL A 1 95 ? -4.682 4.138 -8.097 1.00 97.06 95 VAL A N 1
ATOM 755 C CA . VAL A 1 95 ? -3.296 4.510 -8.423 1.00 97.06 95 VAL A CA 1
ATOM 756 C C . VAL A 1 95 ? -2.548 3.332 -9.059 1.00 97.06 95 VAL A C 1
ATOM 758 O O . VAL A 1 95 ? -1.894 3.498 -10.090 1.00 97.06 95 VAL A O 1
ATOM 761 N N . MET A 1 96 ? -2.644 2.135 -8.475 1.00 97.50 96 MET A N 1
ATOM 762 C CA . MET A 1 96 ? -1.952 0.948 -8.988 1.00 97.50 96 MET A CA 1
ATOM 763 C C . MET A 1 96 ? -2.514 0.469 -10.333 1.00 97.50 96 MET A C 1
ATOM 765 O O . MET A 1 96 ? -1.763 -0.017 -11.180 1.00 97.50 96 MET A O 1
ATOM 769 N N . GLU A 1 97 ? -3.812 0.641 -10.570 1.00 97.50 97 GLU A N 1
ATOM 770 C CA . GLU A 1 97 ? -4.456 0.376 -11.855 1.00 97.50 97 GLU A CA 1
ATOM 771 C C . GLU A 1 97 ? -3.945 1.325 -12.934 1.00 97.50 97 GLU A C 1
ATOM 773 O O . GLU A 1 97 ? -3.618 0.867 -14.027 1.00 97.50 97 GLU A O 1
ATOM 778 N N . ARG A 1 98 ? -3.792 2.618 -12.629 1.00 97.44 98 ARG A N 1
ATOM 779 C CA . ARG A 1 98 ? -3.208 3.593 -13.563 1.00 97.44 98 ARG A CA 1
ATOM 780 C C . ARG A 1 98 ? -1.756 3.257 -13.901 1.00 97.44 98 ARG A C 1
ATOM 782 O O . ARG A 1 98 ? -1.399 3.285 -15.074 1.00 97.44 98 ARG A O 1
ATOM 789 N N . ILE A 1 99 ? -0.951 2.863 -12.910 1.00 97.19 99 ILE A N 1
ATOM 790 C CA . ILE A 1 99 ? 0.423 2.375 -13.135 1.00 97.19 99 ILE A CA 1
ATOM 791 C C . ILE A 1 99 ? 0.411 1.130 -14.022 1.00 97.19 99 ILE A C 1
ATOM 793 O O . ILE A 1 99 ? 1.170 1.036 -14.979 1.00 97.19 99 ILE A O 1
ATOM 797 N N . THR A 1 100 ? -0.467 0.171 -13.728 1.00 97.00 100 THR A N 1
ATOM 798 C CA . THR A 1 100 ? -0.571 -1.080 -14.492 1.00 97.00 100 THR A CA 1
ATOM 799 C C . THR A 1 100 ? -1.067 -0.838 -15.918 1.00 97.00 100 THR A C 1
ATOM 801 O O . THR A 1 100 ? -0.641 -1.524 -16.846 1.00 97.00 100 THR A O 1
ATOM 804 N N . ALA A 1 101 ? -1.963 0.127 -16.115 1.00 96.38 101 ALA A N 1
ATOM 805 C CA . ALA A 1 101 ? -2.422 0.541 -17.432 1.00 96.38 101 ALA A CA 1
ATOM 806 C C . ALA A 1 101 ? -1.284 1.185 -18.230 1.00 96.38 101 ALA A C 1
ATOM 808 O O . ALA A 1 101 ? -1.097 0.834 -19.395 1.00 96.38 101 ALA A O 1
ATOM 809 N N . ASP A 1 102 ? -0.494 2.058 -17.600 1.00 95.62 102 ASP A N 1
ATOM 810 C CA . ASP A 1 102 ? 0.652 2.687 -18.254 1.00 95.62 102 ASP A CA 1
ATOM 811 C C . ASP A 1 102 ? 1.748 1.670 -18.582 1.00 95.62 102 ASP A C 1
ATOM 813 O O . ASP A 1 102 ? 2.249 1.640 -19.701 1.00 95.62 102 ASP A O 1
ATOM 817 N N . TYR A 1 103 ? 2.008 0.734 -17.669 1.00 95.31 103 TYR A N 1
ATOM 818 C CA . TYR A 1 103 ? 2.852 -0.428 -17.921 1.00 95.31 103 TYR A CA 1
ATOM 819 C C . TYR A 1 103 ? 2.428 -1.200 -19.163 1.00 95.31 103 TYR A C 1
ATOM 821 O O . TYR A 1 103 ? 3.225 -1.394 -20.076 1.00 95.31 103 TYR A O 1
ATOM 829 N N . LYS A 1 104 ? 1.152 -1.590 -19.240 1.00 94.31 104 LYS A N 1
ATOM 830 C CA . LYS A 1 104 ? 0.623 -2.333 -20.389 1.00 94.31 104 LYS A CA 1
ATOM 831 C C . LYS A 1 104 ? 0.695 -1.540 -21.688 1.00 94.31 104 LYS A C 1
ATOM 833 O O . LYS A 1 104 ? 0.908 -2.138 -22.737 1.00 94.31 104 LYS A O 1
ATOM 838 N N . ARG A 1 105 ? 0.503 -0.221 -21.625 1.00 94.44 105 ARG A N 1
ATOM 839 C CA . ARG A 1 105 ? 0.632 0.677 -22.778 1.00 94.44 105 ARG A CA 1
ATOM 840 C C . ARG A 1 105 ? 2.072 0.711 -23.289 1.00 94.44 105 ARG A C 1
ATOM 842 O O . ARG A 1 105 ? 2.274 0.730 -24.497 1.00 94.44 105 ARG A O 1
ATOM 849 N N . LEU A 1 106 ? 3.034 0.713 -22.372 1.00 92.12 106 LEU A N 1
ATOM 850 C CA . LEU A 1 106 ? 4.455 0.828 -22.669 1.00 92.12 106 LEU A CA 1
ATOM 851 C C . LEU A 1 106 ? 5.107 -0.501 -23.061 1.00 92.12 106 LEU A C 1
ATOM 853 O O . LEU A 1 106 ? 6.137 -0.442 -23.696 1.00 92.12 106 LEU A O 1
ATOM 857 N N . LEU A 1 107 ? 4.510 -1.671 -22.797 1.00 88.75 107 LEU A N 1
ATOM 858 C CA . LEU A 1 107 ? 5.096 -3.012 -23.034 1.00 88.75 107 LEU A CA 1
ATOM 859 C C . LEU A 1 107 ? 5.770 -3.272 -24.400 1.00 88.75 107 LEU A C 1
ATOM 861 O O . LEU A 1 107 ? 6.515 -4.237 -24.526 1.00 88.75 107 LEU A O 1
ATOM 865 N N . SER A 1 108 ? 5.455 -2.500 -25.443 1.00 85.06 108 SER A N 1
ATOM 866 C CA . SER A 1 108 ? 6.092 -2.612 -26.770 1.00 85.06 108 SER A CA 1
ATOM 867 C C . SER A 1 108 ? 7.270 -1.646 -26.972 1.00 85.06 108 SER A C 1
ATOM 869 O O . SER A 1 108 ? 7.870 -1.630 -28.044 1.00 85.06 108 SER A O 1
ATOM 871 N N . GLU A 1 109 ? 7.563 -0.811 -25.978 1.00 84.94 109 GLU A N 1
ATOM 872 C CA . GLU A 1 109 ? 8.628 0.184 -25.952 1.00 84.94 109 GLU A CA 1
ATOM 873 C C . GLU A 1 109 ? 9.844 -0.352 -25.185 1.00 84.94 109 GLU A C 1
ATOM 875 O O . GLU A 1 109 ? 9.725 -1.041 -24.169 1.00 84.94 109 GLU A O 1
ATOM 880 N N . GLU A 1 110 ? 11.034 0.023 -25.649 1.00 81.31 110 GLU A N 1
ATOM 881 C CA . GLU A 1 110 ? 12.290 -0.263 -24.955 1.00 81.31 110 GLU A CA 1
ATOM 882 C C . GLU A 1 110 ? 12.342 0.473 -23.603 1.00 81.31 110 GLU A C 1
ATOM 884 O O . GLU A 1 110 ? 11.984 1.649 -23.509 1.00 81.31 110 GLU A O 1
ATOM 889 N N . ASN A 1 111 ? 12.868 -0.181 -22.563 1.00 86.25 111 ASN A N 1
ATOM 890 C CA . ASN A 1 111 ? 13.033 0.382 -21.212 1.00 86.25 111 ASN A CA 1
ATOM 891 C C . ASN A 1 111 ? 11.711 0.721 -20.493 1.00 86.25 111 ASN A C 1
ATOM 893 O O . ASN A 1 111 ? 11.656 1.636 -19.662 1.00 86.25 111 ASN A O 1
ATOM 897 N N . THR A 1 112 ? 10.647 -0.037 -20.767 1.00 91.00 112 THR A N 1
ATOM 898 C CA . THR A 1 112 ? 9.324 0.116 -20.137 1.00 91.00 112 THR A CA 1
ATOM 899 C C . THR A 1 112 ? 9.410 0.223 -18.612 1.00 91.00 112 THR A C 1
ATOM 901 O O . THR A 1 112 ? 8.880 1.161 -18.008 1.00 91.00 112 THR A O 1
ATOM 904 N N . LEU A 1 113 ? 10.116 -0.714 -17.970 1.00 91.81 113 LEU A N 1
ATOM 905 C CA . LEU A 1 113 ? 10.224 -0.748 -16.509 1.00 91.81 113 LEU A CA 1
ATOM 906 C C . LEU A 1 113 ? 10.993 0.454 -15.944 1.00 91.81 113 LEU A C 1
ATOM 908 O O . LEU A 1 113 ? 10.666 0.934 -14.857 1.00 91.81 113 LEU A O 1
ATOM 912 N N . GLU A 1 114 ? 11.989 0.967 -16.670 1.00 91.69 114 GLU A N 1
ATOM 913 C CA . GLU A 1 114 ? 12.764 2.136 -16.247 1.00 91.69 114 GLU A CA 1
ATOM 914 C C . GLU A 1 114 ? 11.915 3.401 -16.277 1.00 91.69 114 GLU A C 1
ATOM 916 O O . GLU A 1 114 ? 11.903 4.152 -15.298 1.00 91.69 114 GLU A O 1
ATOM 921 N N . THR A 1 115 ? 11.142 3.576 -17.348 1.00 92.81 115 THR A N 1
ATOM 922 C CA . THR A 1 115 ? 10.195 4.683 -17.498 1.00 92.81 115 THR A CA 1
ATOM 923 C C . THR A 1 115 ? 9.197 4.696 -16.345 1.00 92.81 115 THR A C 1
ATOM 925 O O . THR A 1 115 ? 9.070 5.697 -15.642 1.00 92.81 115 THR A O 1
ATOM 928 N N . ILE A 1 116 ? 8.556 3.562 -16.062 1.00 94.69 116 ILE A N 1
ATOM 929 C CA . ILE A 1 116 ? 7.535 3.469 -15.009 1.00 94.69 116 ILE A CA 1
ATOM 930 C C . ILE A 1 116 ? 8.138 3.682 -13.627 1.00 94.69 116 ILE A C 1
ATOM 932 O O . ILE A 1 116 ? 7.582 4.438 -12.829 1.00 94.69 116 ILE A O 1
ATOM 936 N N . LYS A 1 117 ? 9.294 3.068 -13.342 1.00 94.19 117 LYS A N 1
ATOM 937 C CA . LYS A 1 117 ? 10.021 3.287 -12.087 1.00 94.19 117 LYS A CA 1
ATOM 938 C C . LYS A 1 117 ? 10.303 4.775 -11.879 1.00 94.19 117 LYS A C 1
ATOM 940 O O . LYS A 1 117 ? 10.087 5.265 -10.772 1.00 94.19 117 LYS A O 1
ATOM 945 N N . ALA A 1 118 ? 10.746 5.485 -12.917 1.00 94.56 118 ALA A N 1
ATOM 946 C CA . ALA A 1 118 ? 11.003 6.920 -12.851 1.00 94.56 118 ALA A CA 1
ATOM 947 C C . ALA A 1 118 ? 9.717 7.732 -12.619 1.00 94.56 118 ALA A C 1
ATOM 949 O O . ALA A 1 118 ? 9.713 8.628 -11.777 1.00 94.56 118 ALA A O 1
ATOM 950 N N . THR A 1 119 ? 8.615 7.400 -13.300 1.00 95.56 119 THR A N 1
ATOM 951 C CA . THR A 1 119 ? 7.329 8.105 -13.150 1.00 95.56 119 THR A CA 1
ATOM 952 C C . THR A 1 119 ? 6.685 7.896 -11.776 1.00 95.56 119 THR A C 1
ATOM 954 O O . THR A 1 119 ? 6.067 8.820 -11.252 1.00 95.56 119 THR A O 1
ATOM 957 N N . ILE A 1 120 ? 6.827 6.708 -11.175 1.00 96.38 120 ILE A N 1
ATOM 958 C CA . ILE A 1 120 ? 6.332 6.413 -9.815 1.00 96.38 120 ILE A CA 1
ATOM 959 C C . ILE A 1 120 ? 7.077 7.243 -8.759 1.00 96.38 120 ILE A C 1
ATOM 961 O O . ILE A 1 120 ? 6.499 7.634 -7.746 1.00 96.38 120 ILE A O 1
ATOM 965 N N . GLY A 1 121 ? 8.361 7.520 -8.989 1.00 95.38 121 GLY A N 1
ATOM 966 C CA . GLY A 1 121 ? 9.199 8.309 -8.093 1.00 95.38 121 GLY A CA 1
ATOM 967 C C . GLY A 1 121 ? 10.028 7.475 -7.116 1.00 95.38 121 GLY A C 1
ATOM 968 O O . GLY A 1 121 ? 10.118 6.248 -7.192 1.00 95.38 121 GLY A O 1
ATOM 969 N N . THR A 1 122 ? 10.699 8.160 -6.196 1.00 95.00 122 THR A N 1
ATOM 970 C CA . THR A 1 122 ? 11.738 7.558 -5.350 1.00 95.00 122 THR A CA 1
ATOM 971 C C . THR A 1 122 ? 11.154 6.937 -4.085 1.00 95.00 122 THR A C 1
ATOM 973 O O . THR A 1 122 ? 10.285 7.519 -3.437 1.00 95.00 122 THR A O 1
ATOM 976 N N . THR A 1 123 ? 11.674 5.777 -3.680 1.00 96.50 123 THR A N 1
ATOM 977 C CA . THR A 1 123 ? 11.347 5.154 -2.389 1.00 96.50 123 THR A CA 1
ATOM 978 C C . THR A 1 123 ? 11.515 6.146 -1.231 1.00 96.50 123 THR A C 1
ATOM 980 O O . THR A 1 123 ? 12.538 6.817 -1.123 1.00 96.50 123 THR A O 1
ATOM 983 N N . GLY A 1 124 ? 10.519 6.222 -0.345 1.00 96.31 124 GLY A N 1
ATOM 984 C CA . GLY A 1 124 ? 10.515 7.111 0.820 1.00 96.31 124 GLY A CA 1
ATOM 985 C C . GLY A 1 124 ? 9.891 8.486 0.575 1.00 96.31 124 GLY A C 1
ATOM 986 O O . GLY A 1 124 ? 9.894 9.304 1.489 1.00 96.31 124 GLY A O 1
ATOM 987 N N . THR A 1 125 ? 9.349 8.745 -0.618 1.00 96.25 125 THR A N 1
ATOM 988 C CA . THR A 1 125 ? 8.715 10.028 -0.956 1.00 96.25 125 THR A CA 1
ATOM 989 C C . THR A 1 125 ? 7.191 9.961 -0.910 1.00 96.25 125 THR A C 1
ATOM 991 O O . THR A 1 125 ? 6.594 8.914 -1.175 1.00 96.25 125 THR A O 1
ATOM 994 N N . ASP A 1 126 ? 6.570 11.096 -0.584 1.00 96.12 126 ASP A N 1
ATOM 995 C CA . ASP A 1 126 ? 5.132 11.314 -0.717 1.00 96.12 126 ASP A CA 1
ATOM 996 C C . ASP A 1 126 ? 4.860 12.079 -2.016 1.00 96.12 126 ASP A C 1
ATOM 998 O O . ASP A 1 126 ? 5.336 13.196 -2.221 1.00 96.12 126 ASP A O 1
ATOM 1002 N N . VAL A 1 127 ? 4.094 11.460 -2.904 1.00 95.50 127 VAL A N 1
ATOM 1003 C CA . VAL A 1 127 ? 3.675 12.009 -4.188 1.00 95.50 127 VAL A CA 1
ATOM 1004 C C . VAL A 1 127 ? 2.277 12.585 -4.002 1.00 95.50 127 VAL A C 1
ATOM 1006 O O . VAL A 1 127 ? 1.335 11.846 -3.739 1.00 95.50 127 VAL A O 1
ATOM 1009 N N . THR A 1 128 ? 2.126 13.905 -4.111 1.00 91.00 128 THR A N 1
ATOM 1010 C CA . THR A 1 128 ? 0.846 14.609 -3.870 1.00 91.00 128 THR A CA 1
ATOM 1011 C C . THR A 1 128 ? 0.211 15.196 -5.129 1.00 91.00 128 THR A C 1
ATOM 1013 O O . THR A 1 128 ? -0.948 15.602 -5.106 1.00 91.00 128 THR A O 1
ATOM 1016 N N . SER A 1 129 ? 0.954 15.221 -6.235 1.00 87.38 129 SER A N 1
ATOM 1017 C CA . SER A 1 129 ? 0.528 15.733 -7.543 1.00 87.38 129 SER A CA 1
ATOM 1018 C C . SER A 1 129 ? 1.131 14.914 -8.693 1.00 87.38 129 SER A C 1
ATOM 1020 O O . SER A 1 129 ? 1.494 15.446 -9.741 1.00 87.38 129 SER A O 1
ATOM 1022 N N . GLY A 1 130 ? 1.284 13.604 -8.481 1.00 85.38 130 GLY A N 1
ATOM 1023 C CA . GLY A 1 130 ? 1.862 12.699 -9.468 1.00 85.38 130 GLY A CA 1
ATOM 1024 C C . GLY A 1 130 ? 0.893 12.346 -10.591 1.00 85.38 130 GLY A C 1
ATOM 1025 O O . GLY A 1 130 ? -0.324 12.414 -10.429 1.00 85.38 130 GLY A O 1
ATOM 1026 N N . VAL A 1 131 ? 1.447 11.873 -11.709 1.00 92.19 131 VAL A N 1
ATOM 1027 C CA . VAL A 1 131 ? 0.687 11.419 -12.890 1.00 92.19 131 VAL A CA 1
ATOM 1028 C C . VAL A 1 131 ? -0.377 10.378 -12.520 1.00 92.19 131 VAL A C 1
ATOM 1030 O O . VAL A 1 131 ? -1.491 10.409 -13.034 1.00 92.19 131 VAL A O 1
ATOM 1033 N N . TYR A 1 132 ? -0.057 9.482 -11.585 1.00 95.06 132 TYR A N 1
ATOM 1034 C CA . TYR A 1 132 ? -0.962 8.412 -11.162 1.00 95.06 132 TYR A CA 1
ATOM 1035 C C . TYR A 1 132 ? -1.918 8.815 -10.033 1.00 95.06 132 TYR A C 1
ATOM 1037 O O . TYR A 1 132 ? -2.902 8.116 -9.801 1.00 95.06 132 TYR A O 1
ATOM 1045 N N . GLY A 1 133 ? -1.696 9.957 -9.378 1.00 93.69 133 GLY A N 1
ATOM 1046 C CA . GLY A 1 133 ? -2.475 10.434 -8.235 1.00 93.69 133 GLY A CA 1
ATOM 1047 C C . GLY A 1 133 ? -1.612 10.693 -7.001 1.00 93.69 133 GLY A C 1
ATOM 1048 O O . GLY A 1 133 ? -0.425 11.006 -7.116 1.00 93.69 133 GLY A O 1
ATOM 1049 N N . THR A 1 134 ? -2.230 10.555 -5.826 1.00 94.88 134 THR A N 1
ATOM 1050 C CA . THR A 1 134 ? -1.607 10.831 -4.525 1.00 94.88 134 THR A CA 1
ATOM 1051 C C . THR A 1 134 ? -1.321 9.538 -3.771 1.00 94.88 134 THR A C 1
ATOM 1053 O O . THR A 1 134 ? -2.231 8.748 -3.534 1.00 94.88 134 THR A O 1
ATOM 1056 N N . TYR A 1 135 ? -0.066 9.315 -3.393 1.00 96.56 135 TYR A N 1
ATOM 1057 C CA . TYR A 1 135 ? 0.400 8.105 -2.713 1.00 96.56 135 TYR A CA 1
ATOM 1058 C C . TYR A 1 135 ? 1.799 8.316 -2.130 1.00 96.56 135 TYR A C 1
ATOM 1060 O O . TYR A 1 135 ? 2.536 9.199 -2.555 1.00 96.56 135 TYR A O 1
ATOM 1068 N N . SER A 1 136 ? 2.212 7.461 -1.202 1.00 97.56 136 SER A N 1
ATOM 1069 C CA . SER A 1 136 ? 3.603 7.380 -0.757 1.00 97.56 136 SER A CA 1
ATOM 1070 C C . SER A 1 136 ? 4.300 6.184 -1.385 1.00 97.56 136 SER A C 1
ATOM 1072 O O . SER A 1 136 ? 3.779 5.065 -1.361 1.00 97.56 136 SER A O 1
ATOM 1074 N N . VAL A 1 137 ? 5.521 6.378 -1.870 1.00 97.94 137 VAL A N 1
ATOM 1075 C CA . VAL A 1 137 ? 6.359 5.290 -2.378 1.00 97.94 137 VAL A CA 1
ATOM 1076 C C . VAL A 1 137 ? 7.066 4.631 -1.202 1.00 97.94 137 VAL A C 1
ATOM 1078 O O . VAL A 1 137 ? 7.871 5.249 -0.504 1.00 97.94 137 VAL A O 1
ATOM 1081 N N . ARG A 1 138 ? 6.781 3.355 -0.960 1.00 97.62 138 ARG A N 1
ATOM 1082 C CA . ARG A 1 138 ? 7.390 2.588 0.137 1.00 97.62 138 ARG A CA 1
ATOM 1083 C C . ARG A 1 138 ? 8.434 1.595 -0.328 1.00 97.62 138 ARG A C 1
ATOM 1085 O O . ARG A 1 138 ? 9.311 1.240 0.451 1.00 97.62 138 ARG A O 1
ATOM 1092 N N . TYR A 1 139 ? 8.323 1.155 -1.569 1.00 97.50 139 TYR A N 1
ATOM 1093 C CA . TYR A 1 139 ? 9.326 0.367 -2.255 1.00 97.50 139 TYR A CA 1
ATOM 1094 C C . TYR A 1 139 ? 9.149 0.619 -3.747 1.00 97.50 139 TYR A C 1
ATOM 1096 O O . TYR A 1 139 ? 8.024 0.626 -4.235 1.00 97.50 139 TYR A O 1
ATOM 1104 N N . ASN A 1 140 ? 10.227 0.849 -4.472 1.00 96.44 140 ASN A N 1
ATOM 1105 C CA . ASN A 1 140 ? 10.187 0.949 -5.921 1.00 96.44 140 ASN A CA 1
ATOM 1106 C C . ASN A 1 140 ? 11.567 0.570 -6.429 1.00 96.44 140 ASN A C 1
ATOM 1108 O O . ASN A 1 140 ? 12.344 1.449 -6.767 1.00 96.44 140 ASN A O 1
ATOM 1112 N N . GLU A 1 141 ? 11.928 -0.710 -6.391 1.00 94.44 141 GLU A N 1
ATOM 1113 C CA . GLU A 1 141 ? 13.264 -1.182 -6.769 1.00 94.44 141 GLU A CA 1
ATOM 1114 C C . GLU A 1 141 ? 13.188 -2.455 -7.601 1.00 94.44 141 GLU A C 1
ATOM 1116 O O . GLU A 1 141 ? 12.236 -3.235 -7.507 1.00 94.44 141 GLU A O 1
ATOM 1121 N N . TYR A 1 142 ? 14.220 -2.666 -8.414 1.00 94.19 142 TYR A N 1
ATOM 1122 C CA . TYR A 1 142 ? 14.411 -3.939 -9.090 1.00 94.19 142 TYR A CA 1
ATOM 1123 C C . TYR A 1 142 ? 14.847 -4.991 -8.081 1.00 94.19 142 TYR A C 1
ATOM 1125 O O . TYR A 1 142 ? 15.691 -4.717 -7.224 1.00 94.19 142 TYR A O 1
ATOM 1133 N N . ILE A 1 143 ? 14.285 -6.189 -8.197 1.00 92.81 143 ILE A N 1
ATOM 1134 C CA . ILE A 1 143 ? 14.604 -7.306 -7.315 1.00 92.81 143 ILE A CA 1
ATOM 1135 C C . ILE A 1 143 ? 15.132 -8.500 -8.096 1.00 92.81 143 ILE A C 1
ATOM 1137 O O . ILE A 1 143 ? 14.775 -8.739 -9.250 1.00 92.81 143 ILE A O 1
ATOM 1141 N N . LYS A 1 144 ? 15.948 -9.290 -7.410 1.00 90.38 144 LYS A N 1
ATOM 1142 C CA . LYS A 1 144 ? 16.365 -10.626 -7.821 1.00 90.38 144 LYS A CA 1
ATOM 1143 C C . LYS A 1 144 ? 16.287 -11.564 -6.625 1.00 90.38 144 LYS A C 1
ATOM 1145 O O . LYS A 1 144 ? 16.336 -11.123 -5.479 1.00 90.38 144 LYS A O 1
ATOM 1150 N N . PHE A 1 145 ? 16.216 -12.857 -6.902 1.00 89.38 145 PHE A N 1
ATOM 1151 C CA . PHE A 1 145 ? 16.354 -13.880 -5.875 1.00 89.38 145 PHE A CA 1
ATOM 1152 C C . PHE A 1 145 ? 17.743 -14.501 -6.003 1.00 89.38 145 PHE A C 1
ATOM 1154 O O . PHE A 1 145 ? 18.040 -15.153 -7.005 1.00 89.38 145 PHE A O 1
ATOM 1161 N N . SER A 1 146 ? 18.613 -14.240 -5.030 1.00 86.00 146 SER A N 1
ATOM 1162 C CA . SER A 1 146 ? 19.924 -14.878 -4.932 1.00 86.00 146 SER A CA 1
ATOM 1163 C C . SER A 1 146 ? 19.791 -16.209 -4.196 1.00 86.00 146 SER A C 1
ATOM 1165 O O . SER A 1 146 ? 18.921 -16.369 -3.339 1.00 86.00 146 SER A O 1
ATOM 1167 N N . GLY A 1 147 ? 20.627 -17.184 -4.543 1.00 82.88 147 GLY A N 1
ATOM 1168 C CA . GLY A 1 147 ? 20.727 -18.427 -3.792 1.00 82.88 147 GLY A CA 1
ATOM 1169 C C . GLY A 1 147 ? 21.142 -19.648 -4.620 1.00 82.88 147 GLY A C 1
ATOM 1170 O O . GLY A 1 147 ? 21.368 -19.533 -5.829 1.00 82.88 147 GLY A O 1
ATOM 1171 N N . PRO A 1 148 ? 21.199 -20.819 -3.964 1.00 88.75 148 PRO A N 1
ATOM 1172 C CA . PRO A 1 148 ? 21.061 -20.954 -2.514 1.00 88.75 148 PRO A CA 1
ATOM 1173 C C . PRO A 1 148 ? 22.278 -20.388 -1.761 1.00 88.75 148 PRO A C 1
ATOM 1175 O O . PRO A 1 148 ? 23.405 -20.446 -2.254 1.00 88.75 148 PRO A O 1
ATOM 1178 N N . ASP A 1 149 ? 22.041 -19.823 -0.577 1.00 85.62 149 ASP A N 1
ATOM 1179 C CA . ASP A 1 149 ? 23.100 -19.538 0.395 1.00 85.62 149 ASP A CA 1
ATOM 1180 C C . ASP A 1 149 ? 23.638 -20.841 1.025 1.00 85.62 149 ASP A C 1
ATOM 1182 O O . ASP A 1 149 ? 23.215 -21.948 0.680 1.00 85.62 149 ASP A O 1
ATOM 1186 N N . SER A 1 150 ? 24.596 -20.733 1.950 1.00 90.81 150 SER A N 1
ATOM 1187 C CA . SER A 1 150 ? 25.198 -21.895 2.624 1.00 90.81 150 SER A CA 1
ATOM 1188 C C . SER A 1 150 ? 24.196 -22.751 3.415 1.00 90.81 150 SER A C 1
ATOM 1190 O O . SER A 1 150 ? 24.536 -23.870 3.796 1.00 90.81 150 SER A O 1
ATOM 1192 N N . GLU A 1 151 ? 22.983 -22.249 3.664 1.00 90.81 151 GLU A N 1
ATOM 1193 C CA . GLU A 1 151 ? 21.895 -22.963 4.342 1.00 90.81 151 GLU A CA 1
ATOM 1194 C C . GLU A 1 151 ? 20.853 -23.524 3.359 1.00 90.81 151 GLU A C 1
ATOM 1196 O O . GLU A 1 151 ? 19.853 -24.106 3.777 1.00 90.81 151 GLU A O 1
ATOM 1201 N N . GLY A 1 152 ? 21.074 -23.388 2.047 1.00 89.88 152 GLY A N 1
ATOM 1202 C CA . GLY A 1 152 ? 20.136 -23.860 1.032 1.00 89.88 152 GLY A CA 1
ATOM 1203 C C . GLY A 1 152 ? 18.986 -22.889 0.746 1.00 89.88 152 GLY A C 1
ATOM 1204 O O . GLY A 1 152 ? 18.032 -23.277 0.071 1.00 89.88 152 GLY A O 1
ATOM 1205 N N . LEU A 1 153 ? 19.035 -21.651 1.252 1.00 89.94 153 LEU A N 1
ATOM 1206 C CA . LEU A 1 153 ? 17.930 -20.694 1.173 1.00 89.94 153 LEU A CA 1
ATOM 1207 C C . LEU A 1 153 ? 18.121 -19.684 0.038 1.00 89.94 153 LEU A C 1
ATOM 1209 O O . LEU A 1 153 ? 19.232 -19.248 -0.262 1.00 89.94 153 LEU A O 1
ATOM 1213 N N . TYR A 1 154 ? 17.008 -19.273 -0.568 1.00 90.56 154 TYR A N 1
ATOM 1214 C CA . TYR A 1 154 ? 16.969 -18.170 -1.528 1.00 90.56 154 TYR A CA 1
ATOM 1215 C C . TYR A 1 154 ? 16.543 -16.876 -0.834 1.00 90.56 154 TYR A C 1
ATOM 1217 O O . TYR A 1 154 ? 15.656 -16.887 0.023 1.00 90.56 154 TYR A O 1
ATOM 1225 N N . ARG A 1 155 ? 17.149 -15.748 -1.213 1.00 90.44 155 ARG A N 1
ATOM 1226 C CA . ARG A 1 155 ? 16.905 -14.433 -0.607 1.00 90.44 155 ARG A CA 1
ATOM 1227 C C . ARG A 1 155 ? 16.543 -13.403 -1.665 1.00 90.44 155 ARG A C 1
ATOM 1229 O O . ARG A 1 155 ? 17.147 -13.358 -2.731 1.00 90.44 155 ARG A O 1
ATOM 1236 N N . GLU A 1 156 ? 15.551 -12.570 -1.359 1.00 92.06 156 GLU A N 1
ATOM 1237 C CA . GLU A 1 156 ? 15.250 -11.386 -2.166 1.00 92.06 156 GLU A CA 1
ATOM 1238 C C . GLU A 1 156 ? 16.335 -10.328 -1.928 1.00 92.06 156 GLU A C 1
ATOM 1240 O O . GLU A 1 156 ? 16.628 -9.967 -0.786 1.00 92.06 156 GLU A O 1
ATOM 1245 N N . GLU A 1 157 ? 16.911 -9.813 -3.006 1.00 90.44 157 GLU A N 1
ATOM 1246 C CA . GLU A 1 157 ? 17.916 -8.757 -2.987 1.00 90.44 157 GLU A CA 1
ATOM 1247 C C . GLU A 1 157 ? 17.558 -7.660 -3.986 1.00 90.44 157 GLU A C 1
ATOM 1249 O O . GLU A 1 157 ? 16.975 -7.922 -5.039 1.00 90.44 157 GLU A O 1
ATOM 1254 N N . VAL A 1 158 ? 17.976 -6.428 -3.684 1.00 90.94 158 VAL A N 1
ATOM 1255 C CA . VAL A 1 158 ? 17.916 -5.328 -4.654 1.00 90.94 158 VAL A CA 1
ATOM 1256 C C . VAL A 1 158 ? 18.879 -5.628 -5.799 1.00 90.94 158 VAL A C 1
ATOM 1258 O O . VAL A 1 158 ? 20.086 -5.793 -5.583 1.00 90.94 158 VAL A O 1
ATOM 1261 N N . ASP A 1 159 ? 18.358 -5.651 -7.019 1.00 89.31 159 ASP A N 1
ATOM 1262 C CA . ASP A 1 159 ? 19.160 -5.821 -8.218 1.00 89.31 159 ASP A CA 1
ATOM 1263 C C . ASP A 1 159 ? 19.794 -4.489 -8.638 1.00 89.31 159 ASP A C 1
ATOM 1265 O O . ASP A 1 159 ? 19.123 -3.542 -9.050 1.00 89.31 159 ASP A O 1
ATOM 1269 N N . ARG A 1 160 ? 21.122 -4.419 -8.508 1.00 85.25 160 ARG A N 1
ATOM 1270 C CA . ARG A 1 160 ? 21.951 -3.277 -8.927 1.00 85.25 160 ARG A CA 1
ATOM 1271 C C . ARG A 1 160 ? 22.677 -3.527 -10.253 1.00 85.25 160 ARG A C 1
ATOM 1273 O O . ARG A 1 160 ? 23.516 -2.717 -10.641 1.00 85.25 160 ARG A O 1
ATOM 1280 N N . GLY A 1 161 ? 22.408 -4.650 -10.921 1.00 72.88 161 GLY A N 1
ATOM 1281 C CA . GLY A 1 161 ? 23.019 -4.996 -12.201 1.00 72.88 161 GLY A CA 1
ATOM 1282 C C . GLY A 1 161 ? 22.602 -4.048 -13.330 1.00 72.88 161 GLY A C 1
ATOM 1283 O O . GLY A 1 161 ? 21.520 -3.458 -13.312 1.00 72.88 161 GLY A O 1
ATOM 1284 N N . SER A 1 162 ? 23.466 -3.904 -14.339 1.00 62.94 162 SER A N 1
ATOM 1285 C CA . SER A 1 162 ? 23.203 -3.063 -15.517 1.00 62.94 162 SER A CA 1
ATOM 1286 C C . SER A 1 162 ? 22.669 -3.840 -16.730 1.00 62.94 162 SER A C 1
ATOM 1288 O O . SER A 1 162 ? 22.652 -3.291 -17.826 1.00 62.94 162 SER A O 1
ATOM 1290 N N . GLY A 1 163 ? 22.250 -5.101 -16.575 1.00 60.88 163 GLY A N 1
ATOM 1291 C CA . GLY A 1 163 ? 21.741 -5.917 -17.681 1.00 60.88 163 GLY A CA 1
ATOM 1292 C C . GLY A 1 163 ? 20.699 -6.935 -17.225 1.00 60.88 163 GLY A C 1
ATOM 1293 O O . GLY A 1 163 ? 20.947 -7.682 -16.283 1.00 60.88 163 GLY A O 1
ATOM 1294 N N . GLY A 1 164 ? 19.545 -6.961 -17.901 1.00 62.78 164 GLY A N 1
ATOM 1295 C CA . GLY A 1 164 ? 18.478 -7.942 -17.671 1.00 62.78 164 GLY A CA 1
ATOM 1296 C C . GLY A 1 164 ? 17.622 -7.693 -16.426 1.00 62.78 164 GLY A C 1
ATOM 1297 O O . GLY A 1 164 ? 17.299 -8.642 -15.717 1.00 62.78 164 GLY A O 1
ATOM 1298 N N . LYS A 1 165 ? 17.253 -6.438 -16.145 1.00 64.69 165 LYS A N 1
ATOM 1299 C CA . LYS A 1 165 ? 16.372 -6.082 -15.022 1.00 64.69 165 LYS A CA 1
ATOM 1300 C C . LYS A 1 165 ? 14.947 -6.573 -15.301 1.00 64.69 165 LYS A C 1
ATOM 1302 O O . LYS A 1 165 ? 14.213 -5.923 -16.031 1.00 64.69 165 LYS A O 1
ATOM 1307 N N . LYS A 1 166 ? 14.562 -7.726 -14.744 1.00 74.12 166 LYS A N 1
ATOM 1308 C CA . LYS A 1 166 ? 13.293 -8.389 -15.105 1.00 74.12 166 LYS A CA 1
ATOM 1309 C C . LYS A 1 166 ? 12.129 -8.124 -14.178 1.00 74.12 166 LYS A C 1
ATOM 1311 O O . LYS A 1 166 ? 11.010 -8.380 -14.583 1.00 74.12 166 LYS A O 1
ATOM 1316 N N . VAL A 1 167 ? 12.364 -7.738 -12.927 1.00 91.50 167 VAL A N 1
ATOM 1317 C CA . VAL A 1 167 ? 11.278 -7.640 -11.944 1.00 91.50 167 VAL A CA 1
ATOM 1318 C C . VAL A 1 167 ? 11.399 -6.334 -11.184 1.00 91.50 167 VAL A C 1
ATOM 1320 O O . VAL A 1 167 ? 12.266 -6.175 -10.326 1.00 91.50 167 VAL A O 1
ATOM 1323 N N . LEU A 1 168 ? 10.519 -5.395 -11.503 1.00 94.38 168 LEU A N 1
ATOM 1324 C CA . LEU A 1 168 ? 10.316 -4.178 -10.736 1.00 94.38 168 LEU A CA 1
ATOM 1325 C C . LEU A 1 168 ? 9.279 -4.457 -9.648 1.00 94.38 168 LEU A C 1
ATOM 1327 O O . LEU A 1 168 ? 8.118 -4.742 -9.944 1.00 94.38 168 LEU A O 1
ATOM 1331 N N . LYS A 1 169 ? 9.688 -4.353 -8.385 1.00 96.56 169 LYS A N 1
ATOM 1332 C CA . LYS A 1 169 ? 8.779 -4.423 -7.243 1.00 96.56 169 LYS A CA 1
ATOM 1333 C C . LYS A 1 169 ? 8.384 -3.017 -6.836 1.00 96.56 169 LYS A C 1
ATOM 1335 O O . LYS A 1 169 ? 9.239 -2.178 -6.555 1.00 96.56 169 LYS A O 1
ATOM 1340 N N . VAL A 1 170 ? 7.082 -2.784 -6.758 1.00 97.56 170 VAL A N 1
ATOM 1341 C CA . VAL A 1 170 ? 6.502 -1.500 -6.367 1.00 97.56 170 VAL A CA 1
ATOM 1342 C C . VAL A 1 170 ? 5.593 -1.730 -5.175 1.00 97.56 170 VAL A C 1
ATOM 1344 O O . VAL A 1 170 ? 4.639 -2.492 -5.271 1.00 97.56 170 VAL A O 1
ATOM 1347 N N . THR A 1 171 ? 5.856 -1.048 -4.067 1.00 98.00 171 THR A N 1
ATOM 1348 C CA . THR A 1 171 ? 4.966 -0.964 -2.911 1.00 98.00 171 THR A CA 1
ATOM 1349 C C . THR A 1 171 ? 4.589 0.488 -2.680 1.00 98.00 171 THR A C 1
ATOM 1351 O O . THR A 1 171 ? 5.448 1.318 -2.374 1.00 98.00 171 THR A O 1
ATOM 1354 N N . LEU A 1 172 ? 3.296 0.779 -2.759 1.00 97.94 172 LEU A N 1
ATOM 1355 C CA . LEU A 1 172 ? 2.734 2.090 -2.449 1.00 97.94 172 LEU A CA 1
ATOM 1356 C C . LEU A 1 172 ? 1.967 2.034 -1.132 1.00 97.94 172 LEU A C 1
ATOM 1358 O O . LEU A 1 172 ? 1.533 0.962 -0.700 1.00 97.94 172 LEU A O 1
ATOM 1362 N N . SER A 1 173 ? 1.787 3.187 -0.498 1.00 97.12 173 SER A N 1
ATOM 1363 C CA . SER A 1 173 ? 0.870 3.332 0.629 1.00 97.12 173 SER A CA 1
ATOM 1364 C C . SER A 1 173 ? 0.037 4.596 0.546 1.00 97.12 173 SER A C 1
ATOM 1366 O O . SER A 1 173 ? 0.491 5.609 0.022 1.00 97.12 173 SER A O 1
ATOM 1368 N N . PHE A 1 174 ? -1.133 4.547 1.159 1.00 95.38 174 PHE A N 1
ATOM 1369 C CA . PHE A 1 174 ? -2.016 5.678 1.373 1.00 95.38 174 PHE A CA 1
ATOM 1370 C C . PHE A 1 174 ? -2.674 5.458 2.734 1.00 95.38 174 PHE A C 1
ATOM 1372 O O . PHE A 1 174 ? -3.183 4.365 2.983 1.00 95.38 174 PHE A O 1
ATOM 1379 N N . SER A 1 175 ? -2.618 6.454 3.624 1.00 91.19 175 SER A N 1
ATOM 1380 C CA . SER A 1 175 ? -3.030 6.277 5.024 1.00 91.19 175 SER A CA 1
ATOM 1381 C C . SER A 1 175 ? -2.266 5.102 5.681 1.00 91.19 175 SER A C 1
ATOM 1383 O O . SER A 1 175 ? -1.034 5.053 5.602 1.00 91.19 175 SER A O 1
ATOM 1385 N N . ASP A 1 176 ? -2.961 4.145 6.298 1.00 90.50 176 ASP A N 1
ATOM 1386 C CA . ASP A 1 176 ? -2.413 2.912 6.883 1.00 90.50 176 ASP A CA 1
ATOM 1387 C C . ASP A 1 176 ? -2.341 1.72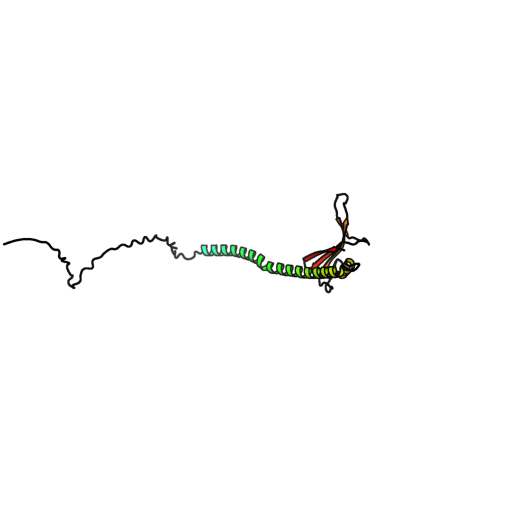7 5.893 1.00 90.50 176 ASP A C 1
ATOM 1389 O O . ASP A 1 176 ? -1.806 0.667 6.226 1.00 90.50 176 A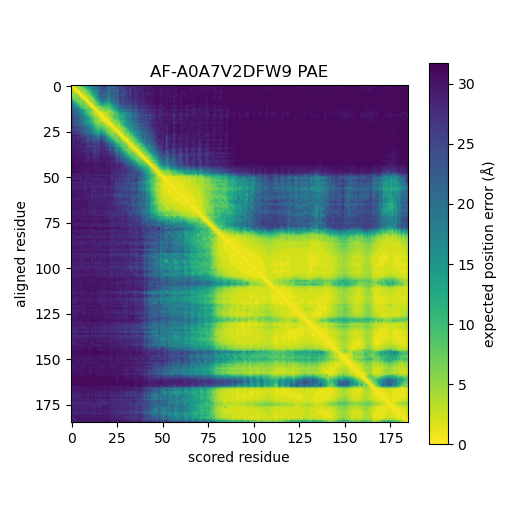SP A O 1
ATOM 1393 N N . GLN A 1 177 ? -2.843 1.891 4.666 1.00 93.75 177 GLN A N 1
ATOM 1394 C CA . GLN A 1 177 ? -2.958 0.819 3.676 1.00 93.75 177 GLN A CA 1
ATOM 1395 C C . GLN A 1 177 ? -1.731 0.733 2.769 1.00 93.75 177 GLN A C 1
ATOM 1397 O O . GLN A 1 177 ? -1.108 1.740 2.427 1.00 93.75 177 GLN A O 1
ATOM 1402 N N . ARG A 1 178 ? -1.380 -0.490 2.352 1.00 96.25 178 ARG A N 1
ATOM 1403 C CA . ARG A 1 178 ? -0.241 -0.774 1.466 1.00 96.25 178 ARG A CA 1
ATOM 1404 C C . ARG A 1 178 ? -0.627 -1.772 0.386 1.00 96.25 178 ARG A C 1
ATOM 1406 O O . ARG A 1 178 ? -1.323 -2.742 0.663 1.00 96.25 178 ARG A O 1
ATOM 1413 N N . LEU A 1 179 ? -0.086 -1.586 -0.812 1.00 97.25 179 LEU A N 1
ATOM 1414 C CA . LEU A 1 179 ? -0.277 -2.490 -1.945 1.00 97.25 179 LEU A CA 1
ATOM 1415 C C . LEU A 1 179 ? 1.045 -2.680 -2.655 1.00 97.25 179 LEU A C 1
ATOM 1417 O O . LEU A 1 179 ? 1.780 -1.717 -2.874 1.00 97.25 179 LEU A O 1
ATOM 1421 N N . THR A 1 180 ? 1.342 -3.934 -2.983 1.00 97.56 180 THR A N 1
ATOM 1422 C CA . THR A 1 180 ? 2.561 -4.320 -3.689 1.00 97.56 180 THR A CA 1
ATOM 14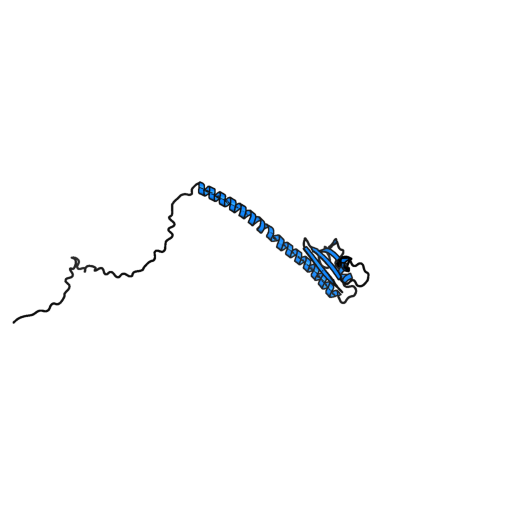23 C C . THR A 1 180 ? 2.203 -4.975 -5.012 1.00 97.56 180 THR A C 1
ATOM 1425 O O . THR A 1 180 ? 1.343 -5.850 -5.040 1.00 97.56 180 THR A O 1
ATOM 1428 N N . SER A 1 181 ? 2.888 -4.573 -6.078 1.00 97.31 181 SER A N 1
ATOM 1429 C CA . SER A 1 181 ? 2.812 -5.186 -7.401 1.00 97.31 181 SER A CA 1
ATOM 1430 C C . SER A 1 181 ? 4.213 -5.505 -7.920 1.00 97.31 181 SER A C 1
ATOM 1432 O O . SER A 1 181 ? 5.197 -4.868 -7.526 1.00 97.31 181 SER A O 1
ATOM 1434 N N . LEU A 1 182 ? 4.291 -6.505 -8.795 1.00 96.00 182 LEU A N 1
ATOM 1435 C CA . LEU A 1 182 ? 5.496 -6.889 -9.520 1.00 96.00 182 LEU A CA 1
ATOM 1436 C C . LEU A 1 182 ? 5.250 -6.669 -11.013 1.00 96.00 182 LEU A C 1
ATOM 1438 O O . LEU A 1 182 ? 4.258 -7.156 -11.553 1.00 96.00 182 LEU A O 1
ATOM 1442 N N . PHE A 1 183 ? 6.163 -5.962 -11.669 1.00 94.06 183 PHE A N 1
ATOM 1443 C CA . PHE A 1 183 ? 6.132 -5.708 -13.108 1.00 94.06 183 PHE A CA 1
ATOM 1444 C C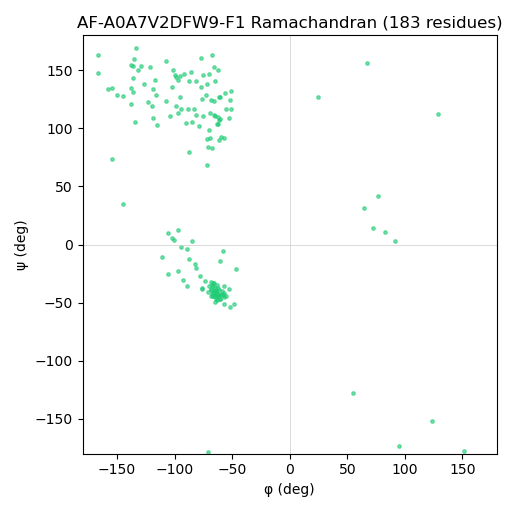 . PHE A 1 183 ? 7.356 -6.333 -13.762 1.00 94.06 183 PHE A C 1
ATOM 1446 O O . PHE A 1 183 ? 8.441 -6.294 -13.177 1.00 94.06 183 PHE A O 1
ATOM 1453 N N . THR A 1 184 ? 7.188 -6.906 -14.953 1.00 90.56 184 THR A N 1
ATOM 1454 C CA . THR A 1 184 ? 8.269 -7.624 -15.638 1.00 90.56 184 THR A CA 1
ATOM 1455 C C . THR A 1 184 ? 8.411 -7.261 -17.109 1.00 90.56 184 THR A C 1
ATOM 1457 O O . THR A 1 184 ? 7.550 -6.596 -17.667 1.00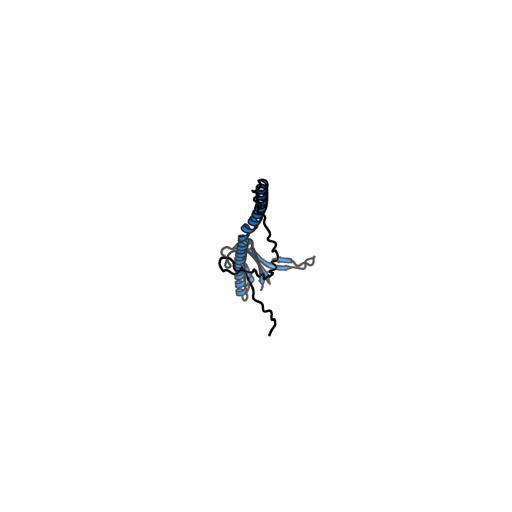 90.56 184 THR A O 1
ATOM 1460 N N . GLU A 1 185 ? 9.488 -7.693 -17.747 1.00 78.25 185 GLU A N 1
ATOM 1461 C CA . GLU A 1 185 ? 9.697 -7.573 -19.196 1.00 78.25 185 GLU A CA 1
ATOM 1462 C C . GLU A 1 185 ? 10.221 -8.902 -19.743 1.00 78.25 185 GLU A C 1
ATOM 1464 O O . GLU A 1 185 ? 11.065 -9.532 -19.051 1.00 78.25 185 GLU A O 1
#

Mean predicted aligned error: 17.55 Å

Secondary structure (DSSP, 8-state):
-------------PPPTTSPPP------------------------PPPPHHHHHHHHHHHHHHHHHHHHHHHHHHHTTSHHHHHHHHHHHHHHHHHHHHHHHHHHTTSTTHHHHHHHHH--TT-EEEEETTEEEEEEEEEEEEEE---TTS--EEEE---SS---EEEEEEEETTEEEEEEEE-

pLDDT: mean 80.05, std 18.16, range [38.09, 98.0]

Sequence (185 aa):
MGTSLYRSSAIHGELDDNGNRPYRSNHHRKKYRLHPVKRFMFMNSQEGFTLIEIIVTIIVAAILGAMFLQVMETNVTGSVEPLTRVKDVYALNEVMERITADYKRLLSEENTLETIKATIGTTGTDVTSGVYGTYSVRYNEYIKFSGPDSEGLYREEVDRGSGGKKVLKVTLSFSDQRLTSLFTE

Foldseek 3Di:
DDDDDDDDDDDPQDAPPVRDGPDDDDDDDPDPPPDPPPPVPPPPPVDPDDPVNVVVVVVVCVVVVVVVVVVCVVPVVPPCVVVVVVVQVVLVVQLVVVLVVQLVVCVVPPPSLVVSLVQVHDAQDWDPPGPSHTWHWPAWAQWDWDDDDPVGDIDIDGDPDPPQRFWTWTWIGDDPDIDIDIGGD